Protein AF-A0A7J4G4C3-F1 (afdb_monomer_lite)

Secondary structure (DSSP, 8-state):
------GGG--PPPTTTSEEETTEEHHHHHHHHHHHHHHHHHHTT-----SHHHHHHHHHHHHTTGGGGSTT--TT-TT--HHHHHHHHHHHSHHHHHHHHHHTT---HHHHHHHHHHHHHTTS---SS-----SHHHHHHHTTSHHHHHHHHHHHHS-HHHHHHHHHHHHHHHHHHHHHH-HHHHH--GGGSPPPPPPHHHHHHHHHTT---HHHHHHHHHGGGS-S-------TTS-HHHHHHHTTTTS--S------SSHHHHHHHHHHHH-

Structure (mmCIF, N/CA/C/O backbone):
data_AF-A0A7J4G4C3-F1
#
_entry.id   AF-A0A7J4G4C3-F1
#
loop_
_atom_site.group_PDB
_atom_site.id
_atom_site.type_symbol
_atom_site.label_atom_id
_atom_site.label_alt_id
_atom_site.label_comp_id
_atom_site.label_asym_id
_atom_site.label_entity_id
_atom_site.label_seq_id
_atom_site.pdbx_PDB_ins_code
_atom_site.Cartn_x
_atom_site.Cartn_y
_atom_site.Cartn_z
_atom_site.occupancy
_atom_site.B_iso_or_equiv
_atom_site.auth_seq_id
_atom_site.auth_comp_id
_atom_site.auth_asym_id
_atom_site.auth_atom_id
_atom_site.pdbx_PDB_model_num
ATOM 1 N N . MET A 1 1 ? 9.108 16.632 -27.160 1.00 39.16 1 MET A N 1
ATOM 2 C CA . MET A 1 1 ? 10.566 16.457 -27.342 1.00 39.16 1 MET A CA 1
ATOM 3 C C . MET A 1 1 ? 10.957 15.069 -26.842 1.00 39.16 1 MET A C 1
ATOM 5 O O . MET A 1 1 ? 10.873 14.806 -25.648 1.00 39.16 1 MET A O 1
ATOM 9 N N . THR A 1 2 ? 11.267 14.138 -27.744 1.00 45.91 2 THR A N 1
ATOM 10 C CA . THR A 1 2 ? 11.568 12.738 -27.400 1.00 45.91 2 THR A CA 1
ATOM 11 C C . THR A 1 2 ? 13.037 12.644 -26.997 1.00 45.91 2 THR A C 1
ATOM 13 O O . THR A 1 2 ? 13.914 12.666 -27.855 1.00 45.91 2 THR A O 1
ATOM 16 N N . LEU A 1 3 ? 13.323 12.603 -25.694 1.00 53.09 3 LEU A N 1
ATOM 17 C CA . LEU A 1 3 ? 14.672 12.330 -25.190 1.00 53.09 3 LEU A CA 1
ATOM 18 C C . LEU A 1 3 ? 15.136 10.974 -25.747 1.00 53.09 3 LEU A C 1
ATOM 20 O O . LEU A 1 3 ? 14.629 9.931 -25.336 1.00 53.09 3 LEU A O 1
ATOM 24 N N . ARG A 1 4 ? 16.063 10.991 -26.713 1.00 54.88 4 ARG A N 1
ATOM 25 C CA . ARG A 1 4 ? 16.713 9.781 -27.229 1.00 54.88 4 ARG A CA 1
ATOM 26 C C . ARG A 1 4 ? 17.742 9.328 -26.204 1.00 54.88 4 ARG A C 1
ATOM 28 O O . ARG A 1 4 ? 18.828 9.892 -26.110 1.00 54.88 4 ARG A O 1
ATOM 35 N N . ILE A 1 5 ? 17.374 8.328 -25.418 1.00 66.06 5 ILE A N 1
ATOM 36 C CA . ILE A 1 5 ? 18.330 7.567 -24.623 1.00 66.06 5 ILE A CA 1
ATOM 37 C C . ILE A 1 5 ? 18.939 6.530 -25.555 1.00 66.06 5 ILE A C 1
ATOM 39 O O . ILE A 1 5 ? 18.213 5.834 -26.263 1.00 66.06 5 ILE A O 1
ATOM 43 N N . ASP A 1 6 ? 20.267 6.442 -25.577 1.00 67.19 6 ASP A N 1
ATOM 44 C CA . ASP A 1 6 ? 20.942 5.367 -26.297 1.00 67.19 6 ASP A CA 1
ATOM 45 C C . ASP A 1 6 ? 20.745 4.043 -25.548 1.00 67.19 6 ASP A C 1
ATOM 47 O O . ASP A 1 6 ? 21.482 3.694 -24.625 1.00 67.19 6 ASP A O 1
ATOM 51 N N . CYS A 1 7 ? 19.701 3.327 -25.947 1.00 70.25 7 CYS A N 1
ATOM 52 C CA . CYS A 1 7 ? 19.308 2.046 -25.381 1.00 70.25 7 CYS A CA 1
ATOM 53 C C . CYS A 1 7 ? 20.056 0.858 -25.996 1.00 70.25 7 CYS A C 1
ATOM 55 O O . CYS A 1 7 ? 19.988 -0.243 -25.455 1.00 70.25 7 CYS A O 1
ATOM 57 N N . SER A 1 8 ? 20.818 1.073 -27.076 1.00 65.56 8 SER A N 1
ATOM 58 C CA . SER A 1 8 ? 21.548 0.007 -27.780 1.00 65.56 8 SER A CA 1
ATOM 59 C C . SER A 1 8 ? 22.751 -0.537 -27.001 1.00 65.56 8 SER A C 1
ATOM 61 O O . SER A 1 8 ? 23.289 -1.589 -27.335 1.00 65.56 8 SER A O 1
ATOM 63 N N . ARG A 1 9 ? 23.162 0.148 -25.926 1.00 67.88 9 ARG A N 1
ATOM 64 C CA . ARG A 1 9 ? 24.346 -0.213 -25.129 1.00 67.88 9 ARG A CA 1
ATOM 65 C C . ARG A 1 9 ? 24.065 -1.121 -23.935 1.00 67.88 9 ARG A C 1
ATOM 67 O O . ARG A 1 9 ? 25.016 -1.586 -23.310 1.00 67.88 9 ARG A O 1
ATOM 74 N N . VAL A 1 10 ? 22.801 -1.354 -23.576 1.00 80.50 10 VAL A N 1
ATOM 75 C CA . VAL A 1 10 ? 22.452 -2.161 -22.397 1.00 80.50 10 VAL A CA 1
ATOM 76 C C . VAL A 1 10 ? 21.865 -3.492 -22.842 1.00 80.50 10 VAL A C 1
ATOM 78 O O . VAL A 1 10 ? 20.729 -3.565 -23.299 1.00 80.50 10 VAL A O 1
ATOM 81 N N . ARG A 1 11 ? 22.639 -4.565 -22.667 1.00 88.38 11 ARG A N 1
ATOM 82 C CA . ARG A 1 11 ? 22.142 -5.934 -22.804 1.00 88.38 11 ARG A CA 1
ATOM 83 C C . ARG A 1 11 ? 21.490 -6.346 -21.488 1.00 88.38 11 ARG A C 1
ATOM 85 O O . ARG A 1 11 ? 22.197 -6.625 -20.526 1.00 88.38 11 ARG A O 1
ATOM 92 N N . TRP A 1 12 ? 20.166 -6.316 -21.440 1.00 91.19 12 TRP A N 1
ATOM 93 C CA . TRP A 1 12 ? 19.395 -6.750 -20.278 1.00 91.19 12 TRP A CA 1
ATOM 94 C C . TRP A 1 12 ? 19.438 -8.275 -20.143 1.00 91.19 12 TRP A C 1
ATOM 96 O O . TRP A 1 12 ? 19.433 -8.986 -21.149 1.00 91.19 12 TRP A O 1
ATOM 106 N N . ASP A 1 13 ? 19.507 -8.758 -18.906 1.00 93.75 13 ASP A N 1
ATOM 107 C CA . ASP A 1 13 ? 19.446 -10.188 -18.609 1.00 93.75 13 ASP A CA 1
ATOM 108 C C . ASP A 1 13 ? 18.019 -10.740 -18.815 1.00 93.75 13 ASP A C 1
ATOM 110 O O . ASP A 1 13 ? 17.043 -9.988 -18.843 1.00 93.75 13 ASP A O 1
ATOM 114 N N . ASP A 1 14 ? 17.898 -12.063 -18.947 1.00 93.62 14 ASP A N 1
ATOM 115 C CA . ASP A 1 14 ? 16.611 -12.757 -19.082 1.00 93.62 14 ASP A CA 1
ATOM 116 C C . ASP A 1 14 ? 15.837 -12.749 -17.753 1.00 93.62 14 ASP A C 1
ATOM 118 O O . ASP A 1 14 ? 16.364 -13.143 -16.711 1.00 93.62 14 ASP A O 1
ATOM 122 N N . IL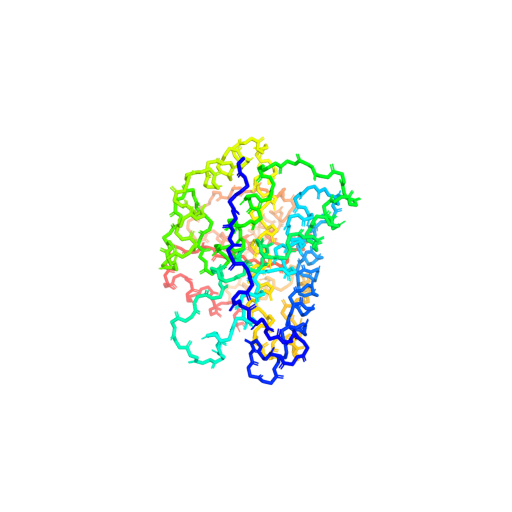E A 1 15 ? 14.571 -12.332 -17.794 1.00 95.50 15 ILE A N 1
ATOM 123 C CA . ILE A 1 15 ? 13.678 -12.238 -16.634 1.00 95.50 15 ILE A CA 1
ATOM 124 C C . ILE A 1 15 ? 13.379 -13.584 -15.963 1.00 95.50 15 ILE A C 1
ATOM 126 O O . ILE A 1 15 ? 13.175 -13.622 -14.747 1.00 95.50 15 ILE A O 1
ATOM 130 N N . HIS A 1 16 ? 13.398 -14.677 -16.725 1.00 96.50 16 HIS A N 1
ATOM 131 C CA . HIS A 1 16 ? 13.123 -16.025 -16.226 1.00 96.50 16 HIS A CA 1
ATOM 132 C C . HIS A 1 16 ? 14.348 -16.675 -15.572 1.00 96.50 16 HIS A C 1
ATOM 134 O O . HIS A 1 16 ? 14.221 -17.676 -14.869 1.00 96.50 16 HIS A O 1
ATOM 140 N N . VAL A 1 17 ? 15.538 -16.104 -15.786 1.00 93.44 17 VAL A N 1
ATOM 141 C CA . VAL A 1 17 ? 16.811 -16.636 -15.276 1.00 93.44 17 VAL A CA 1
ATOM 142 C C . VAL A 1 17 ? 17.410 -15.724 -14.211 1.00 93.44 17 VAL A C 1
ATOM 144 O O . VAL A 1 17 ? 17.984 -16.195 -13.229 1.00 93.44 17 VAL A O 1
ATOM 147 N N . LYS A 1 18 ? 17.298 -14.404 -14.382 1.00 94.50 18 LYS A N 1
ATOM 148 C CA . LYS A 1 18 ? 17.913 -13.424 -13.492 1.00 94.50 18 LYS A CA 1
ATOM 149 C C . LYS A 1 18 ? 17.257 -13.467 -12.117 1.00 94.50 18 LYS A C 1
ATOM 151 O O . LYS A 1 18 ? 16.092 -13.112 -11.949 1.00 94.50 18 LYS A O 1
ATOM 156 N N . GLU A 1 19 ? 18.043 -13.845 -11.118 1.00 93.25 19 GLU A N 1
ATOM 157 C CA . GLU A 1 19 ? 17.597 -13.851 -9.730 1.00 93.25 19 GLU A CA 1
ATOM 158 C C . GLU A 1 19 ? 17.342 -12.429 -9.215 1.00 93.25 19 GLU A C 1
ATOM 160 O O . GLU A 1 19 ? 18.223 -11.572 -9.276 1.00 93.25 19 GLU A O 1
ATOM 165 N N . SER A 1 20 ? 16.148 -12.195 -8.670 1.00 92.31 20 SER A N 1
ATOM 166 C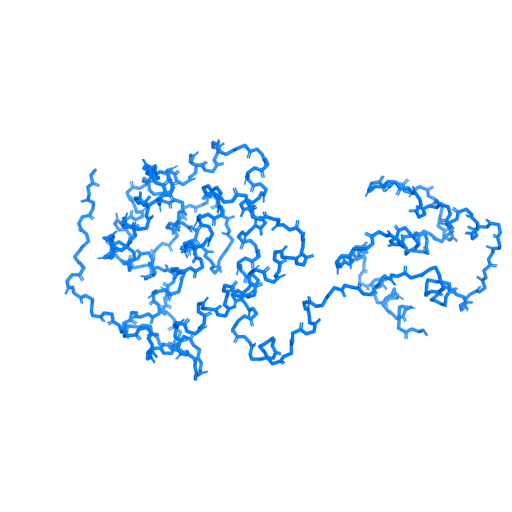 CA . SER A 1 20 ? 15.769 -10.969 -7.955 1.00 92.31 20 SER A CA 1
ATOM 167 C C . SER A 1 20 ? 16.055 -11.055 -6.453 1.00 92.31 20 SER A C 1
ATOM 169 O O . SER A 1 20 ? 16.305 -10.034 -5.809 1.00 92.31 20 SER A O 1
ATOM 171 N N . HIS A 1 21 ? 16.032 -12.280 -5.927 1.00 89.81 21 HIS A N 1
ATOM 172 C CA . HIS A 1 21 ? 16.355 -12.695 -4.565 1.00 89.81 21 HIS A CA 1
ATOM 173 C C . HIS A 1 21 ? 17.062 -14.059 -4.647 1.00 89.81 21 HIS A C 1
ATOM 175 O O . HIS A 1 21 ? 16.961 -14.715 -5.689 1.00 89.81 21 HIS A O 1
ATOM 181 N N . PRO A 1 22 ? 17.766 -14.518 -3.595 1.00 88.56 22 PRO A N 1
ATOM 182 C CA . PRO A 1 22 ? 18.433 -15.818 -3.628 1.00 88.56 22 PRO A CA 1
ATOM 183 C C . PRO A 1 22 ? 17.474 -16.933 -4.070 1.00 88.56 22 PRO A C 1
ATOM 185 O O . PRO A 1 22 ? 16.427 -17.117 -3.449 1.00 88.56 22 PRO A O 1
ATOM 188 N N . LYS A 1 23 ? 17.822 -17.667 -5.139 1.00 89.62 23 LYS A N 1
ATOM 189 C CA . LYS A 1 23 ? 17.022 -18.772 -5.703 1.00 89.62 23 LYS A CA 1
ATOM 190 C C . LYS A 1 23 ? 15.633 -18.373 -6.226 1.00 89.62 23 LYS A C 1
ATOM 192 O O . LYS A 1 23 ? 14.752 -19.225 -6.347 1.00 89.62 23 LYS A O 1
ATOM 197 N N . LYS A 1 24 ? 15.407 -17.090 -6.530 1.00 93.19 24 LYS A N 1
ATOM 198 C CA . LYS A 1 24 ? 14.115 -16.578 -7.012 1.00 93.19 24 LYS A CA 1
ATOM 199 C C . LYS A 1 24 ? 14.291 -15.726 -8.273 1.00 93.19 24 LYS A C 1
ATOM 201 O O . LYS A 1 24 ? 14.757 -14.587 -8.165 1.00 93.19 24 LYS A O 1
ATOM 206 N N . PRO A 1 25 ? 13.884 -16.229 -9.452 1.00 96.00 25 PRO A N 1
ATOM 207 C CA . PRO A 1 25 ? 13.826 -15.440 -10.681 1.00 96.00 25 PRO A CA 1
ATOM 208 C C . PRO A 1 25 ? 12.949 -14.190 -10.547 1.00 96.00 25 PRO A C 1
ATOM 210 O O . PRO A 1 25 ? 12.044 -14.131 -9.708 1.00 96.00 25 PRO A O 1
ATOM 213 N N . LEU A 1 26 ? 13.226 -13.169 -11.358 1.00 96.44 26 LEU A N 1
ATOM 214 C CA . LEU A 1 26 ? 12.491 -11.906 -11.316 1.00 96.44 26 LEU A CA 1
ATOM 215 C C . LEU A 1 26 ? 11.018 -12.066 -11.717 1.00 96.44 26 LEU A C 1
ATOM 217 O O . LEU A 1 26 ? 10.151 -11.489 -11.063 1.00 96.44 26 LEU A O 1
ATOM 221 N N . ASP A 1 27 ? 10.714 -12.872 -12.735 1.00 97.31 27 ASP A N 1
ATOM 222 C CA . ASP A 1 27 ? 9.329 -13.090 -13.170 1.00 97.31 27 ASP A CA 1
ATOM 223 C C . ASP A 1 27 ? 8.473 -13.736 -12.068 1.00 97.31 27 ASP A C 1
ATOM 225 O O . ASP A 1 27 ? 7.320 -13.352 -11.864 1.00 97.31 27 ASP A O 1
ATOM 229 N N . LYS A 1 28 ? 9.051 -14.689 -11.326 1.00 96.44 28 LYS A N 1
ATOM 230 C CA . LYS A 1 28 ? 8.410 -15.333 -10.179 1.00 96.44 28 LYS A CA 1
ATOM 231 C C . LYS A 1 28 ? 8.112 -14.320 -9.079 1.00 96.44 28 LYS A C 1
ATOM 233 O O . LYS A 1 28 ? 6.993 -14.293 -8.582 1.00 96.44 28 LYS A O 1
ATOM 238 N N . HIS A 1 29 ? 9.075 -13.465 -8.744 1.00 96.19 29 HIS A N 1
ATOM 239 C CA . HIS A 1 29 ? 8.873 -12.410 -7.752 1.00 96.19 29 HIS A CA 1
ATOM 240 C C . HIS A 1 29 ? 7.738 -11.456 -8.152 1.00 96.19 29 HIS A C 1
ATOM 242 O O . HIS A 1 29 ? 6.834 -11.238 -7.355 1.00 96.19 29 HIS A O 1
ATOM 248 N N . ILE A 1 30 ? 7.702 -10.969 -9.396 1.00 97.31 30 ILE A N 1
ATOM 249 C CA . ILE A 1 30 ? 6.630 -10.070 -9.862 1.00 97.31 30 ILE A CA 1
ATOM 250 C C . ILE A 1 30 ? 5.248 -10.742 -9.765 1.00 97.31 30 ILE A C 1
ATOM 252 O O . ILE A 1 30 ? 4.282 -10.108 -9.336 1.00 97.31 30 ILE A O 1
ATOM 256 N N . LYS A 1 31 ? 5.146 -12.035 -10.110 1.00 97.00 31 LYS A N 1
ATOM 257 C CA . LYS A 1 31 ? 3.907 -12.820 -9.942 1.00 97.00 31 LYS A CA 1
ATOM 258 C C . LYS A 1 31 ? 3.497 -12.926 -8.469 1.00 97.00 31 LYS A C 1
ATOM 260 O O . LYS A 1 31 ? 2.325 -12.758 -8.150 1.00 97.00 31 LYS A O 1
ATOM 265 N N . GLU A 1 32 ? 4.449 -13.174 -7.571 1.00 96.12 32 GLU A N 1
ATOM 266 C CA . GLU A 1 32 ? 4.198 -13.230 -6.126 1.00 96.12 32 GLU A CA 1
ATOM 267 C C . GLU A 1 32 ? 3.730 -11.878 -5.570 1.00 96.12 32 GLU A C 1
ATOM 269 O O . GLU A 1 32 ? 2.757 -11.848 -4.819 1.00 96.12 32 GLU A O 1
ATOM 274 N N . VAL A 1 33 ? 4.350 -10.762 -5.981 1.00 97.50 33 VAL A N 1
ATOM 275 C CA . VAL A 1 33 ? 3.899 -9.404 -5.622 1.00 97.50 33 VAL A CA 1
ATOM 276 C C . VAL A 1 33 ? 2.460 -9.183 -6.069 1.00 97.50 33 VAL A C 1
ATOM 278 O O . VAL A 1 33 ? 1.642 -8.708 -5.286 1.00 97.50 33 VAL A O 1
ATOM 281 N N . LYS A 1 34 ? 2.125 -9.552 -7.311 1.00 97.50 34 LYS A N 1
ATOM 282 C CA . LYS A 1 34 ? 0.762 -9.398 -7.830 1.00 97.50 34 LYS A CA 1
ATOM 283 C C . LYS A 1 34 ? -0.251 -10.207 -7.018 1.00 97.50 34 LYS A C 1
ATOM 285 O O . LYS A 1 34 ? -1.290 -9.666 -6.659 1.00 97.50 34 LYS A O 1
ATOM 290 N N . ASN A 1 35 ? 0.065 -11.455 -6.682 1.00 94.94 35 ASN A N 1
ATOM 291 C CA . ASN A 1 35 ? -0.822 -12.297 -5.878 1.00 94.94 35 ASN A CA 1
ATOM 292 C C . ASN A 1 35 ? -1.048 -11.707 -4.480 1.00 94.94 35 ASN A C 1
ATOM 294 O O . ASN A 1 35 ? -2.192 -11.518 -4.075 1.00 94.94 35 ASN A O 1
ATOM 298 N N . PHE A 1 36 ? 0.026 -11.318 -3.783 1.00 95.44 36 PHE A N 1
ATOM 299 C CA . PHE A 1 36 ? -0.097 -10.677 -2.472 1.00 95.44 36 PHE A CA 1
ATOM 300 C C . PHE A 1 36 ? -0.875 -9.369 -2.525 1.00 95.44 36 PHE A C 1
ATOM 302 O O . PHE A 1 36 ? -1.658 -9.083 -1.625 1.00 95.44 36 PHE A O 1
ATOM 309 N N . TYR A 1 37 ? -0.672 -8.573 -3.570 1.00 96.19 37 TYR A N 1
ATOM 310 C CA . TYR A 1 37 ? -1.412 -7.338 -3.767 1.00 96.19 37 TYR A CA 1
ATOM 311 C C . TYR A 1 37 ? -2.922 -7.591 -3.882 1.00 96.19 37 TYR A C 1
ATOM 313 O O . TYR A 1 37 ? -3.692 -6.929 -3.190 1.00 96.19 37 TYR A O 1
ATOM 321 N N . GLU A 1 38 ? -3.353 -8.569 -4.684 1.00 94.12 38 GLU A N 1
ATOM 322 C CA . GLU A 1 38 ? -4.777 -8.918 -4.814 1.00 94.12 38 GLU A CA 1
ATOM 323 C C . GLU A 1 38 ? -5.359 -9.497 -3.513 1.00 94.12 38 GLU A C 1
ATOM 325 O O . GLU A 1 38 ? -6.470 -9.144 -3.116 1.00 94.12 38 GLU A O 1
ATOM 330 N N . GLU A 1 39 ? -4.595 -10.322 -2.794 1.00 91.75 39 GLU A N 1
ATOM 331 C CA . GLU A 1 39 ? -5.001 -10.850 -1.485 1.00 91.75 39 GLU A CA 1
ATOM 332 C C . GLU A 1 39 ? -5.178 -9.731 -0.452 1.00 91.75 39 GLU A C 1
ATOM 334 O O . GLU A 1 39 ? -6.198 -9.676 0.235 1.00 91.75 39 GLU A O 1
ATOM 339 N N . LEU A 1 40 ? -4.230 -8.792 -0.382 1.00 92.12 40 LEU A N 1
ATOM 340 C CA . LEU A 1 40 ? -4.321 -7.622 0.490 1.00 92.12 40 LEU A CA 1
ATOM 341 C C . LEU A 1 40 ? -5.518 -6.742 0.121 1.00 92.12 40 LEU A C 1
ATOM 343 O O . LEU A 1 40 ? -6.246 -6.299 1.007 1.00 92.12 40 LEU A O 1
ATOM 347 N N . ARG A 1 41 ? -5.762 -6.504 -1.171 1.00 91.81 41 ARG A N 1
ATOM 348 C CA . ARG A 1 41 ? -6.945 -5.756 -1.623 1.00 91.81 41 ARG A CA 1
ATOM 349 C C . ARG A 1 41 ? -8.238 -6.412 -1.173 1.00 91.81 41 ARG A C 1
ATOM 351 O O . ARG A 1 41 ? -9.107 -5.721 -0.646 1.00 91.81 41 ARG A O 1
ATOM 358 N N . SER A 1 42 ? -8.348 -7.726 -1.360 1.00 89.25 42 SER A N 1
ATOM 359 C CA . SER A 1 42 ? -9.506 -8.502 -0.919 1.00 89.25 42 SER A CA 1
ATOM 360 C C . SER A 1 42 ? -9.685 -8.398 0.594 1.00 89.25 42 SER A C 1
ATOM 362 O O . SER A 1 42 ? -10.783 -8.110 1.067 1.00 89.25 42 SER A O 1
ATOM 364 N N . LEU A 1 43 ? -8.599 -8.561 1.353 1.00 88.38 43 LEU A N 1
ATOM 365 C CA . LEU A 1 43 ? -8.605 -8.473 2.810 1.00 88.38 43 LEU A CA 1
ATOM 366 C C . LEU A 1 43 ? -9.095 -7.101 3.294 1.00 88.38 43 LEU A C 1
ATOM 368 O O . LEU A 1 43 ? -9.963 -7.031 4.158 1.00 88.38 43 LEU A O 1
ATOM 372 N N . PHE A 1 44 ? -8.599 -6.011 2.703 1.00 88.19 44 PHE A N 1
ATOM 373 C CA . PHE A 1 44 ? -9.015 -4.645 3.039 1.00 88.19 44 PHE A CA 1
ATOM 374 C C . PHE A 1 44 ? -10.313 -4.194 2.352 1.00 88.19 44 PHE A C 1
ATOM 376 O O . PHE A 1 44 ? -10.712 -3.042 2.517 1.00 88.19 44 PHE A O 1
ATOM 383 N N . ARG A 1 45 ? -10.992 -5.083 1.611 1.00 87.62 45 ARG A N 1
ATOM 384 C CA . ARG A 1 45 ? -12.236 -4.797 0.873 1.00 87.62 45 ARG A CA 1
ATOM 385 C C . ARG A 1 45 ? -12.089 -3.604 -0.096 1.00 87.62 45 ARG A C 1
ATOM 387 O O . ARG A 1 45 ? -13.023 -2.827 -0.286 1.00 87.62 45 ARG A O 1
ATOM 394 N N . ILE A 1 46 ? -10.912 -3.456 -0.715 1.00 88.56 46 ILE A N 1
ATOM 395 C CA . ILE A 1 46 ? -10.619 -2.422 -1.722 1.00 88.56 46 ILE A CA 1
ATOM 396 C C . ILE A 1 46 ? -10.846 -3.009 -3.118 1.00 88.56 46 ILE A C 1
ATOM 398 O O . ILE A 1 46 ? -9.945 -3.580 -3.744 1.00 88.56 46 ILE A O 1
ATOM 402 N N . TYR A 1 47 ? -12.077 -2.869 -3.605 1.00 83.25 47 TYR A N 1
ATOM 403 C CA . TYR A 1 47 ? -12.511 -3.437 -4.880 1.00 83.25 47 TYR A CA 1
ATOM 404 C C . TYR A 1 47 ? -11.867 -2.748 -6.090 1.00 83.25 47 TYR A C 1
ATOM 406 O O . TYR A 1 47 ? -11.548 -1.556 -6.055 1.00 83.25 47 TYR A O 1
ATOM 414 N N . ARG A 1 48 ? -11.645 -3.523 -7.160 1.00 82.50 48 ARG A N 1
ATOM 415 C CA . ARG A 1 48 ? -11.248 -2.992 -8.471 1.00 82.50 48 ARG A CA 1
ATOM 416 C C . ARG A 1 48 ? -12.402 -2.207 -9.063 1.00 82.50 48 ARG A C 1
ATOM 418 O O . ARG A 1 48 ? -13.542 -2.664 -9.026 1.00 82.50 48 ARG A O 1
ATOM 425 N N . ILE A 1 49 ? -12.080 -1.039 -9.600 1.00 82.31 49 ILE A N 1
ATOM 426 C CA . ILE A 1 49 ? -13.000 -0.278 -10.449 1.00 82.31 49 ILE A CA 1
ATOM 427 C C . ILE A 1 49 ? -12.433 -0.095 -11.863 1.00 82.31 49 ILE A C 1
ATOM 429 O O . ILE A 1 49 ? -13.058 0.569 -12.682 1.00 82.31 49 ILE A O 1
ATOM 433 N N . ASP A 1 50 ? -11.273 -0.712 -12.130 1.00 80.94 50 ASP A N 1
ATOM 434 C CA . ASP A 1 50 ? -10.622 -0.845 -13.437 1.00 80.94 50 ASP A CA 1
ATOM 435 C C . ASP A 1 50 ? -10.458 0.484 -14.181 1.00 80.94 50 ASP A C 1
ATOM 437 O O . ASP A 1 50 ? -10.700 0.607 -15.381 1.00 80.94 50 ASP A O 1
ATOM 441 N N . ASP A 1 51 ? -10.008 1.489 -13.436 1.00 87.19 51 ASP A N 1
ATOM 442 C CA . ASP A 1 51 ? -9.738 2.827 -13.939 1.00 87.19 51 ASP A CA 1
ATOM 443 C C . ASP A 1 51 ? -8.234 3.103 -14.132 1.00 87.19 51 ASP A C 1
ATOM 445 O O . ASP A 1 51 ? -7.372 2.226 -14.017 1.00 87.19 51 ASP A O 1
ATOM 449 N N . GLU A 1 52 ? -7.914 4.368 -14.420 1.00 89.25 52 GLU A N 1
ATOM 450 C CA . GLU A 1 52 ? -6.544 4.843 -14.631 1.00 89.25 52 GLU A CA 1
ATOM 451 C C . GLU A 1 52 ? -5.634 4.545 -13.418 1.00 89.25 52 GLU A C 1
ATOM 453 O O . GLU A 1 52 ? -4.484 4.152 -13.600 1.00 89.25 52 GLU A O 1
ATOM 458 N N . ILE A 1 53 ? -6.126 4.652 -12.178 1.00 92.62 53 ILE A N 1
ATOM 459 C CA . ILE A 1 53 ? -5.318 4.404 -10.971 1.00 92.62 53 ILE A CA 1
ATOM 460 C C . ILE A 1 53 ? -5.039 2.910 -10.786 1.00 92.62 53 ILE A C 1
ATOM 462 O O . ILE A 1 53 ? -3.903 2.544 -10.480 1.00 92.62 53 ILE A O 1
ATOM 466 N N . ASP A 1 54 ? -6.038 2.045 -10.989 1.00 93.31 54 ASP A N 1
ATOM 467 C CA . ASP A 1 54 ? -5.841 0.590 -10.930 1.00 93.31 54 ASP A CA 1
ATOM 468 C C . ASP A 1 54 ? -4.794 0.145 -11.965 1.00 93.31 54 ASP A C 1
ATOM 470 O O . ASP A 1 54 ? -3.850 -0.576 -11.627 1.00 93.31 54 ASP A O 1
ATOM 474 N N . LEU A 1 55 ? -4.887 0.650 -13.202 1.00 93.00 55 LEU A N 1
ATOM 475 C CA . LEU A 1 55 ? -3.889 0.357 -14.230 1.00 93.00 55 LEU A CA 1
ATOM 476 C C . LEU A 1 55 ? -2.501 0.882 -13.852 1.00 93.00 55 LEU A C 1
ATOM 478 O O . LEU A 1 55 ? -1.500 0.196 -14.063 1.00 93.00 55 LEU A O 1
ATOM 482 N N . LEU A 1 56 ? -2.418 2.099 -13.311 1.00 94.50 56 LEU A N 1
ATOM 483 C CA . LEU A 1 56 ? -1.152 2.691 -12.890 1.00 94.50 56 LEU A CA 1
ATOM 484 C C . LEU A 1 56 ? -0.426 1.784 -11.893 1.00 94.50 56 LEU A C 1
ATOM 486 O O . LEU A 1 56 ? 0.772 1.546 -12.045 1.00 94.50 56 LEU A O 1
ATOM 490 N N . ILE A 1 57 ? -1.147 1.250 -10.905 1.00 97.06 57 ILE A N 1
ATOM 491 C CA . ILE A 1 57 ? -0.577 0.348 -9.901 1.00 97.06 57 ILE A CA 1
ATOM 4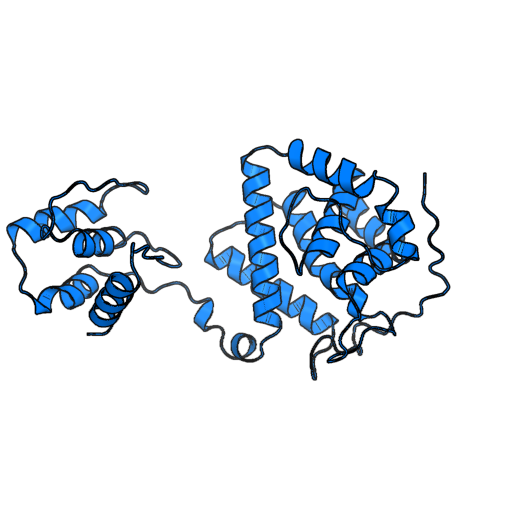92 C C . ILE A 1 57 ? -0.218 -1.012 -10.502 1.00 97.06 57 ILE A C 1
ATOM 494 O O . ILE A 1 57 ? 0.855 -1.533 -10.197 1.00 97.06 57 ILE A O 1
ATOM 498 N N . ASP A 1 58 ? -1.027 -1.550 -11.414 1.00 96.06 58 ASP A N 1
ATOM 499 C CA . ASP A 1 58 ? -0.702 -2.791 -12.127 1.00 96.06 58 ASP A CA 1
ATOM 500 C C . ASP A 1 58 ? 0.603 -2.666 -12.930 1.00 96.06 58 ASP A C 1
ATOM 502 O O . ASP A 1 58 ? 1.462 -3.552 -12.878 1.00 96.06 58 ASP A O 1
ATOM 506 N N . LEU A 1 59 ? 0.809 -1.529 -13.599 1.00 95.94 59 LEU A N 1
ATOM 507 C CA . LEU A 1 59 ? 2.056 -1.228 -14.302 1.00 95.94 59 LEU A CA 1
ATOM 508 C C . LEU A 1 59 ? 3.226 -1.030 -13.327 1.00 95.94 59 LEU A C 1
ATOM 510 O O . LEU A 1 59 ? 4.338 -1.479 -13.608 1.00 95.94 59 LEU A O 1
ATOM 514 N N . VAL A 1 60 ? 3.008 -0.398 -12.169 1.00 97.56 60 VAL A N 1
ATOM 515 C CA . VAL A 1 60 ? 4.042 -0.310 -11.125 1.00 97.56 60 VAL A CA 1
ATOM 516 C C . VAL A 1 60 ? 4.457 -1.713 -10.681 1.00 97.56 60 VAL A C 1
ATOM 518 O O . VAL A 1 60 ? 5.647 -2.016 -10.716 1.00 97.56 60 VAL A O 1
ATOM 521 N N . ILE A 1 61 ? 3.512 -2.594 -10.343 1.00 98.12 61 ILE A N 1
ATOM 522 C CA . ILE A 1 61 ? 3.801 -3.980 -9.941 1.00 98.12 61 ILE A CA 1
ATOM 523 C C . ILE A 1 61 ? 4.603 -4.694 -11.031 1.00 98.12 61 ILE A C 1
ATOM 525 O O . ILE A 1 61 ? 5.632 -5.303 -10.739 1.00 98.12 61 ILE A O 1
ATOM 529 N N . GLN A 1 62 ? 4.188 -4.562 -12.290 1.00 96.38 62 GLN A N 1
ATOM 530 C CA . GLN A 1 62 ? 4.847 -5.215 -13.415 1.00 96.38 62 GLN A CA 1
ATOM 531 C C . GLN A 1 62 ? 6.289 -4.733 -13.634 1.00 96.38 62 GLN A C 1
ATOM 533 O O . GLN A 1 62 ? 7.147 -5.534 -14.004 1.00 96.38 62 GLN A O 1
ATOM 538 N N . TYR A 1 63 ? 6.566 -3.441 -13.435 1.00 96.44 63 TYR A N 1
ATOM 539 C CA . TYR A 1 63 ? 7.815 -2.829 -13.894 1.00 96.44 63 TYR A CA 1
ATOM 540 C C . TYR A 1 63 ? 8.748 -2.317 -12.787 1.00 96.44 63 TYR A C 1
ATOM 542 O O . TYR A 1 63 ? 9.892 -1.978 -13.101 1.00 96.44 63 TYR A O 1
ATOM 550 N N . HIS A 1 64 ? 8.324 -2.274 -11.515 1.00 96.44 64 HIS A N 1
ATOM 551 C CA . HIS A 1 64 ? 9.101 -1.667 -10.419 1.00 96.44 64 HIS A CA 1
ATOM 552 C C . HIS A 1 64 ? 10.524 -2.226 -10.294 1.00 96.44 64 HIS A C 1
ATOM 554 O O . HIS A 1 64 ? 11.464 -1.467 -10.042 1.00 96.44 64 HIS A O 1
ATOM 560 N N . ASP A 1 65 ? 10.693 -3.518 -10.576 1.00 96.62 65 ASP A N 1
ATOM 561 C CA . ASP A 1 65 ? 11.938 -4.257 -10.389 1.00 96.62 65 ASP A CA 1
ATOM 562 C C . ASP A 1 65 ? 12.668 -4.647 -11.685 1.00 96.62 65 ASP A C 1
ATOM 564 O O . ASP A 1 65 ? 13.718 -5.287 -11.629 1.00 96.62 65 ASP A O 1
ATOM 568 N N . MET A 1 66 ? 12.202 -4.212 -12.863 1.00 95.81 66 MET A N 1
ATOM 569 C CA . MET A 1 66 ? 12.859 -4.545 -14.145 1.00 95.81 66 MET A CA 1
ATOM 570 C C . MET A 1 66 ? 14.315 -4.080 -14.233 1.00 95.81 66 MET A C 1
ATOM 572 O O . MET A 1 66 ? 15.133 -4.672 -14.936 1.00 95.81 66 MET A O 1
ATOM 576 N N . GLY A 1 67 ? 14.693 -3.061 -13.466 1.00 93.69 67 GLY A N 1
ATOM 577 C CA . GLY A 1 67 ? 16.071 -2.613 -13.339 1.00 93.69 67 GLY A CA 1
ATOM 578 C C . GLY A 1 67 ? 17.018 -3.653 -12.740 1.00 93.69 67 GLY A C 1
ATOM 579 O O . GLY A 1 67 ? 18.233 -3.524 -12.906 1.00 93.69 67 GLY A O 1
ATOM 580 N N . LYS A 1 68 ? 16.498 -4.706 -12.092 1.00 94.81 68 LYS A N 1
ATOM 581 C CA . LYS A 1 68 ? 17.286 -5.859 -11.635 1.00 94.81 68 LYS A CA 1
ATOM 582 C C . LYS A 1 68 ? 17.870 -6.661 -12.806 1.00 94.81 68 LYS A C 1
ATOM 584 O O . LYS A 1 68 ? 18.906 -7.298 -12.639 1.00 94.81 68 LYS A O 1
ATOM 589 N N . LEU A 1 69 ? 17.292 -6.560 -14.009 1.00 94.44 69 LEU A N 1
ATOM 590 C CA . LEU A 1 69 ? 17.845 -7.144 -15.241 1.00 94.44 69 LEU A CA 1
ATOM 591 C C . LEU A 1 69 ? 19.108 -6.430 -15.733 1.00 94.44 69 LEU A C 1
ATOM 593 O O . LEU A 1 69 ? 19.770 -6.902 -16.655 1.00 94.44 69 LEU A O 1
ATOM 597 N N . HIS A 1 70 ? 19.446 -5.271 -15.164 1.00 91.81 70 HIS A N 1
ATOM 598 C CA . HIS A 1 70 ? 20.644 -4.551 -15.560 1.00 91.81 70 HIS A CA 1
ATOM 599 C C . HIS A 1 70 ? 21.900 -5.357 -15.164 1.00 91.81 70 HIS A C 1
ATOM 601 O O . HIS A 1 70 ? 22.039 -5.707 -13.990 1.00 91.81 70 HIS A O 1
ATOM 607 N N . PRO A 1 71 ? 22.898 -5.559 -16.049 1.00 88.88 71 PRO A N 1
ATOM 608 C CA . PRO A 1 71 ? 24.080 -6.388 -15.749 1.00 88.88 71 PRO A CA 1
ATOM 609 C C . PRO A 1 71 ? 24.901 -5.932 -14.533 1.00 88.88 71 PRO A C 1
ATOM 611 O O . PRO A 1 71 ? 25.590 -6.724 -13.880 1.00 88.88 71 PRO A O 1
ATOM 614 N N . ARG A 1 72 ? 24.845 -4.627 -14.224 1.00 88.31 72 ARG A N 1
ATOM 615 C CA . ARG A 1 72 ? 25.501 -4.039 -13.040 1.00 88.31 72 ARG A CA 1
ATOM 616 C C . ARG A 1 72 ? 24.785 -4.360 -11.727 1.00 88.31 72 ARG A C 1
ATOM 618 O O . ARG A 1 72 ? 25.423 -4.261 -10.678 1.00 88.31 72 ARG A O 1
ATOM 625 N N . TRP A 1 73 ? 23.504 -4.715 -11.780 1.00 91.06 73 TRP A N 1
ATOM 626 C CA . TRP A 1 73 ? 22.727 -5.126 -10.623 1.00 91.06 73 TRP A CA 1
ATOM 627 C C . TRP A 1 73 ? 22.854 -6.640 -10.409 1.00 91.06 73 TRP A C 1
ATOM 629 O O . TRP A 1 73 ? 22.796 -7.435 -11.353 1.00 91.06 73 TRP A O 1
ATOM 639 N N . ARG A 1 74 ? 23.087 -7.037 -9.154 1.00 87.69 74 ARG A N 1
ATOM 640 C CA . ARG A 1 74 ? 23.189 -8.433 -8.707 1.00 87.69 74 ARG A CA 1
ATOM 641 C C . ARG A 1 74 ? 22.736 -8.531 -7.253 1.00 87.69 74 ARG A C 1
ATOM 643 O O . ARG A 1 74 ? 22.982 -7.603 -6.479 1.00 87.69 74 ARG A O 1
ATOM 650 N N . VAL A 1 75 ? 22.157 -9.671 -6.881 1.00 86.19 75 VAL A N 1
ATOM 651 C CA . VAL A 1 75 ? 21.776 -9.984 -5.496 1.00 86.19 75 VAL A CA 1
ATOM 652 C C . VAL A 1 75 ? 22.987 -9.815 -4.566 1.00 86.19 75 VAL A C 1
ATOM 654 O O . VAL A 1 75 ? 24.101 -10.216 -4.897 1.00 86.19 75 VAL A O 1
ATOM 657 N N . GLY A 1 76 ? 22.787 -9.160 -3.419 1.00 81.44 76 GLY A N 1
ATOM 658 C CA . GLY A 1 76 ? 23.825 -8.937 -2.403 1.00 81.44 76 GLY A CA 1
ATOM 659 C C . GLY A 1 76 ? 24.849 -7.834 -2.713 1.00 81.44 76 GLY A C 1
ATOM 660 O O . GLY A 1 76 ? 25.576 -7.410 -1.812 1.00 81.44 76 GLY A O 1
ATOM 661 N N . LYS A 1 77 ? 24.905 -7.300 -3.943 1.00 81.25 77 LYS A N 1
ATOM 662 C CA . LYS A 1 77 ? 25.841 -6.220 -4.293 1.00 81.25 77 LYS A CA 1
ATOM 663 C C . LYS A 1 77 ? 25.289 -4.854 -3.876 1.00 81.25 77 LYS A C 1
ATOM 665 O O . LYS A 1 77 ? 24.343 -4.340 -4.471 1.00 81.25 77 LYS A O 1
ATOM 670 N N . LYS A 1 78 ? 25.934 -4.212 -2.897 1.00 67.75 78 LYS A N 1
ATOM 671 C CA . LYS A 1 78 ? 25.609 -2.834 -2.493 1.00 67.75 78 LYS A CA 1
ATOM 672 C C . LYS A 1 78 ? 25.903 -1.845 -3.633 1.00 67.75 78 LYS A C 1
ATOM 674 O O . LYS A 1 78 ? 26.956 -1.908 -4.263 1.00 67.75 78 LYS A O 1
ATOM 679 N N . GLY A 1 79 ? 24.986 -0.904 -3.865 1.00 63.19 79 GLY A N 1
ATOM 680 C CA . GLY A 1 79 ? 25.223 0.288 -4.692 1.00 63.19 79 GLY A CA 1
ATOM 681 C C . GLY A 1 79 ? 24.532 0.335 -6.060 1.00 63.19 79 GLY A C 1
ATOM 682 O O . GLY A 1 79 ? 24.450 1.419 -6.632 1.00 63.19 79 GLY A O 1
ATOM 683 N N . ALA A 1 80 ? 23.983 -0.770 -6.574 1.00 67.50 80 ALA A N 1
ATOM 684 C CA . ALA A 1 80 ? 23.167 -0.731 -7.790 1.00 67.50 80 ALA A CA 1
ATOM 685 C C . ALA A 1 80 ? 21.714 -0.377 -7.434 1.00 67.50 80 ALA A C 1
ATOM 687 O O . ALA A 1 80 ? 21.012 -1.171 -6.813 1.00 67.50 80 ALA A O 1
ATOM 688 N N . ARG A 1 81 ? 21.263 0.823 -7.813 1.00 83.75 81 ARG A N 1
ATOM 689 C CA . ARG A 1 81 ? 19.881 1.274 -7.597 1.00 83.75 81 ARG A CA 1
ATOM 690 C C . ARG A 1 81 ? 19.002 0.770 -8.732 1.00 83.75 81 ARG A C 1
ATOM 692 O O . ARG A 1 81 ? 18.936 1.397 -9.786 1.00 83.75 81 ARG A O 1
ATOM 699 N N . HIS A 1 82 ? 18.348 -0.369 -8.536 1.00 91.25 82 HIS A N 1
ATOM 700 C CA . HIS A 1 82 ? 17.505 -0.932 -9.587 1.00 91.25 82 HIS A CA 1
ATOM 701 C C . HIS A 1 82 ? 16.285 -0.067 -9.883 1.00 91.25 82 HIS A C 1
ATOM 703 O O . HIS A 1 82 ? 15.888 -0.037 -11.032 1.00 91.25 82 HIS A O 1
ATOM 709 N N . SER A 1 83 ? 15.754 0.709 -8.933 1.00 91.81 83 SER A N 1
ATOM 710 C CA . SER A 1 83 ? 14.635 1.620 -9.223 1.00 91.81 83 SER A CA 1
ATOM 711 C C . SER A 1 83 ? 14.966 2.649 -10.315 1.00 91.81 83 SER A C 1
ATOM 713 O O . SER A 1 83 ? 14.131 2.926 -11.173 1.00 91.81 83 SER A O 1
ATOM 715 N N . GLU A 1 84 ? 16.204 3.161 -10.344 1.00 89.06 84 GLU A N 1
ATOM 716 C CA . GLU A 1 84 ? 16.700 4.026 -11.423 1.00 89.06 84 GLU A CA 1
ATOM 717 C C . GLU A 1 84 ? 16.716 3.249 -12.754 1.00 89.06 84 GLU A C 1
ATOM 719 O O . GLU A 1 84 ? 16.170 3.697 -13.765 1.00 89.06 84 GLU A O 1
ATOM 724 N N . TYR A 1 85 ? 17.272 2.035 -12.744 1.00 90.62 85 TYR A N 1
ATOM 725 C CA . TYR A 1 85 ? 17.336 1.183 -13.931 1.00 90.62 85 TYR A CA 1
ATOM 726 C C . TYR A 1 85 ? 15.977 0.665 -14.410 1.00 90.62 85 TYR A C 1
ATOM 728 O O . TYR A 1 85 ? 15.836 0.427 -15.602 1.00 90.62 85 TYR A O 1
ATOM 736 N N . SER A 1 86 ? 14.970 0.535 -13.549 1.00 93.38 86 SER A N 1
ATOM 737 C CA . SER A 1 86 ? 13.611 0.152 -13.944 1.00 93.38 86 SER A CA 1
ATOM 738 C C . SER A 1 86 ? 12.976 1.234 -14.814 1.00 93.38 86 SER A C 1
ATOM 740 O O . SER A 1 86 ? 12.383 0.939 -15.851 1.00 93.38 86 SER A O 1
ATOM 742 N N . VAL A 1 87 ? 13.184 2.507 -14.461 1.00 90.50 87 VAL A N 1
ATOM 743 C CA . VAL A 1 87 ? 12.758 3.633 -15.304 1.00 90.50 87 VAL A CA 1
ATOM 744 C C . VAL A 1 87 ? 13.536 3.644 -16.622 1.00 90.50 87 VAL A C 1
ATOM 746 O O . VAL A 1 87 ? 12.937 3.812 -17.683 1.00 90.50 87 VAL A O 1
ATOM 749 N N . LEU A 1 88 ? 14.854 3.406 -16.586 1.00 88.38 88 LEU A N 1
ATOM 750 C CA . LEU A 1 88 ? 15.664 3.277 -17.805 1.00 88.38 88 LEU A CA 1
ATOM 751 C C . LEU A 1 88 ? 15.150 2.155 -18.715 1.00 88.38 88 LEU A C 1
ATOM 753 O O . LEU A 1 88 ? 15.036 2.347 -19.924 1.00 88.38 88 LEU A O 1
ATOM 757 N N . TRP A 1 89 ? 14.817 1.003 -18.132 1.00 91.38 89 TRP A N 1
ATOM 758 C CA . TRP A 1 89 ? 14.289 -0.149 -18.849 1.00 91.38 89 TRP A CA 1
ATOM 759 C C . TRP A 1 89 ? 13.005 0.216 -19.590 1.00 91.38 89 TRP A C 1
ATOM 761 O O . TRP A 1 89 ? 12.909 -0.040 -20.787 1.00 91.38 89 TRP A O 1
ATOM 771 N N . LEU A 1 90 ? 12.059 0.888 -18.925 1.00 90.06 90 LEU A N 1
ATOM 772 C CA . LEU A 1 90 ? 10.814 1.338 -19.556 1.00 90.06 90 LEU A CA 1
ATOM 773 C C . LEU A 1 90 ? 11.056 2.327 -20.695 1.00 90.06 90 LEU A C 1
ATOM 775 O O . LEU A 1 90 ? 10.415 2.243 -21.739 1.00 90.06 90 LEU A O 1
ATOM 779 N N . LEU A 1 91 ? 12.004 3.247 -20.519 1.00 86.62 91 LEU A N 1
ATOM 780 C CA . LEU A 1 91 ? 12.360 4.209 -21.558 1.00 86.62 91 LEU A CA 1
ATOM 781 C C . LEU A 1 91 ? 12.982 3.533 -22.786 1.00 86.62 91 LEU A C 1
ATOM 783 O O . LEU A 1 91 ? 12.773 4.013 -23.899 1.00 86.62 91 LEU A O 1
ATOM 787 N N . CYS A 1 92 ? 13.693 2.424 -22.588 1.00 86.25 92 CYS A N 1
ATOM 788 C CA . CYS A 1 92 ? 14.270 1.618 -23.659 1.00 86.25 92 CYS A CA 1
ATOM 789 C C . CYS A 1 92 ? 13.299 0.623 -24.294 1.00 86.25 92 CYS A C 1
ATOM 791 O O . CYS A 1 92 ? 13.476 0.269 -25.454 1.00 86.25 92 CYS A O 1
ATOM 793 N N . ASN A 1 93 ? 12.261 0.214 -23.569 1.00 87.00 93 ASN A N 1
ATOM 794 C CA . ASN A 1 93 ? 11.267 -0.764 -24.011 1.00 87.00 93 ASN A CA 1
ATOM 795 C C . ASN A 1 93 ? 9.880 -0.122 -24.174 1.00 87.00 93 ASN A C 1
ATOM 797 O O . ASN A 1 93 ? 8.852 -0.749 -23.902 1.00 87.00 93 ASN A O 1
ATOM 801 N N . ARG A 1 94 ? 9.839 1.141 -24.624 1.00 82.12 94 ARG A N 1
ATOM 802 C CA . ARG A 1 94 ? 8.598 1.923 -24.754 1.00 82.12 94 ARG A CA 1
ATOM 803 C C . ARG A 1 94 ? 7.545 1.246 -25.613 1.00 82.12 94 ARG A C 1
ATOM 805 O O . ARG A 1 94 ? 6.374 1.389 -25.306 1.00 82.12 94 ARG A O 1
ATOM 812 N N . ASP A 1 95 ? 7.927 0.484 -26.631 1.00 83.31 95 ASP A N 1
ATOM 813 C CA . ASP A 1 95 ? 6.962 -0.218 -27.484 1.00 83.31 95 ASP A CA 1
ATOM 814 C C . ASP A 1 95 ? 6.178 -1.294 -26.723 1.00 83.31 95 ASP A C 1
ATOM 816 O O . ASP A 1 95 ? 5.020 -1.564 -27.038 1.00 83.31 95 ASP A O 1
ATOM 820 N N . SER A 1 96 ? 6.778 -1.899 -25.693 1.00 78.69 96 SER A N 1
ATOM 821 C CA . SER A 1 96 ? 6.059 -2.801 -24.789 1.00 78.69 96 SER A CA 1
ATOM 822 C C . SER A 1 96 ? 5.023 -2.035 -23.971 1.00 78.69 96 SER A C 1
ATOM 824 O O . SER A 1 96 ? 3.862 -2.429 -23.933 1.00 78.69 96 SER A O 1
ATOM 826 N N . LEU A 1 97 ? 5.426 -0.905 -23.382 1.00 84.94 97 LEU A N 1
ATOM 827 C CA . LEU A 1 97 ? 4.528 -0.048 -22.609 1.00 84.94 97 LEU A CA 1
ATOM 828 C C . LEU A 1 97 ? 3.405 0.528 -23.485 1.00 84.94 97 LEU A C 1
ATOM 830 O O . LEU A 1 97 ? 2.245 0.458 -23.105 1.00 84.94 97 LEU A O 1
ATOM 834 N N . ASN A 1 98 ? 3.723 1.045 -24.672 1.00 83.69 98 ASN A N 1
ATOM 835 C CA . ASN A 1 98 ? 2.764 1.638 -25.604 1.00 83.69 98 ASN A CA 1
ATOM 836 C C . ASN A 1 98 ? 1.713 0.625 -26.058 1.00 83.69 98 ASN A C 1
ATOM 838 O O . ASN A 1 98 ? 0.543 0.977 -26.143 1.00 83.69 98 ASN A O 1
ATOM 842 N N . ARG A 1 99 ? 2.094 -0.637 -26.310 1.00 81.31 99 ARG A N 1
ATOM 843 C CA . ARG A 1 99 ? 1.121 -1.697 -26.617 1.00 81.31 99 ARG A CA 1
ATOM 844 C C . ARG A 1 99 ? 0.109 -1.874 -25.489 1.00 81.31 99 ARG A C 1
ATOM 846 O O . ARG A 1 99 ? -1.081 -1.958 -25.771 1.00 81.31 99 ARG A O 1
ATOM 853 N N . THR A 1 100 ? 0.568 -1.870 -24.237 1.00 80.44 100 THR A N 1
ATOM 854 C CA . THR A 1 100 ? -0.323 -1.910 -23.073 1.00 80.44 100 THR A CA 1
ATOM 855 C C . THR A 1 100 ? -1.158 -0.636 -22.963 1.00 80.44 100 THR A C 1
ATOM 857 O O . THR A 1 100 ? -2.362 -0.722 -22.823 1.00 80.44 100 THR A O 1
ATOM 860 N N . LEU A 1 101 ? -0.580 0.560 -23.082 1.00 84.38 101 LEU A N 1
ATOM 861 C CA . LEU A 1 101 ? -1.341 1.811 -22.937 1.00 84.38 101 LEU A CA 1
ATOM 862 C C . LEU A 1 101 ? -2.401 2.002 -24.032 1.00 84.38 101 LEU A C 1
ATOM 864 O O . LEU A 1 101 ? -3.501 2.478 -23.747 1.00 84.38 101 LEU A O 1
ATOM 868 N N . ASN A 1 102 ? -2.099 1.583 -25.264 1.00 81.06 102 ASN A N 1
ATOM 869 C CA . ASN A 1 102 ? -3.023 1.658 -26.392 1.00 81.06 102 ASN A CA 1
ATOM 870 C C . ASN A 1 102 ? -4.278 0.807 -26.163 1.00 81.06 102 ASN A C 1
ATOM 872 O O . ASN A 1 102 ? -5.359 1.231 -26.562 1.00 81.06 102 ASN A O 1
ATOM 876 N N . SER A 1 103 ? -4.176 -0.345 -25.486 1.00 76.31 103 SER A N 1
ATOM 877 C CA . SER A 1 103 ? -5.360 -1.164 -25.183 1.00 76.31 103 SER A CA 1
ATOM 878 C C . SER A 1 103 ? -6.306 -0.507 -24.175 1.00 76.31 103 SER A C 1
ATOM 880 O O . SER A 1 103 ? -7.475 -0.869 -24.126 1.00 76.31 103 SER A O 1
ATOM 882 N N . TYR A 1 104 ? -5.825 0.471 -23.400 1.00 71.88 104 TYR A N 1
ATOM 883 C CA . TYR A 1 104 ? -6.618 1.220 -22.419 1.00 71.88 104 TYR A CA 1
ATOM 884 C C . TYR A 1 104 ? -7.015 2.623 -22.902 1.00 71.88 104 TYR A C 1
ATOM 886 O O . TYR A 1 104 ? -7.622 3.376 -22.149 1.00 71.88 104 TYR A O 1
ATOM 894 N N . SER A 1 105 ? -6.691 3.001 -24.147 1.00 73.06 105 SER A N 1
ATOM 895 C CA . SER A 1 105 ? -6.940 4.352 -24.686 1.00 73.06 105 SER A CA 1
ATOM 896 C C . SER A 1 105 ? -6.337 5.489 -23.840 1.00 73.06 105 SER A C 1
ATOM 898 O O . SER A 1 105 ? -6.841 6.613 -23.831 1.00 73.06 105 SER A O 1
ATOM 900 N N . ILE A 1 106 ? -5.233 5.225 -23.131 1.00 70.62 106 ILE A N 1
ATOM 901 C CA . ILE A 1 106 ? -4.579 6.220 -22.270 1.00 70.62 106 ILE A CA 1
ATOM 902 C C . ILE A 1 106 ? -3.502 6.956 -23.063 1.00 70.62 106 ILE A C 1
ATOM 904 O O . ILE A 1 106 ? -2.496 6.383 -23.472 1.00 70.62 106 ILE A O 1
ATOM 908 N N . CYS A 1 107 ? -3.699 8.261 -23.248 1.00 56.19 107 CYS A N 1
ATOM 909 C CA . CYS A 1 107 ? -2.783 9.147 -23.975 1.00 56.19 107 CYS A CA 1
ATOM 910 C C . CYS A 1 107 ? -2.423 10.403 -23.166 1.00 56.19 107 CYS A C 1
ATOM 912 O O . CYS A 1 107 ? -2.377 11.512 -23.696 1.00 56.19 107 CYS A O 1
ATOM 914 N N . ARG A 1 108 ? -2.172 10.258 -21.858 1.00 67.12 108 ARG A N 1
ATOM 915 C CA . ARG A 1 108 ? -1.781 11.386 -20.997 1.00 67.12 108 ARG A CA 1
ATOM 916 C C . ARG A 1 108 ? -0.298 11.315 -20.647 1.00 67.12 108 ARG A C 1
ATOM 918 O O . ARG A 1 108 ? 0.149 10.404 -19.959 1.00 67.12 108 ARG A O 1
ATOM 925 N N . ASN A 1 109 ? 0.468 12.326 -21.063 1.00 70.38 109 ASN A N 1
ATOM 926 C CA . ASN A 1 109 ? 1.881 12.463 -20.682 1.00 70.38 109 ASN A CA 1
ATOM 927 C C . ASN A 1 109 ? 2.077 12.463 -19.152 1.00 70.38 109 ASN A C 1
ATOM 929 O O . ASN A 1 109 ? 3.064 11.906 -18.671 1.00 70.38 109 ASN A O 1
ATOM 933 N N . GLY A 1 110 ? 1.113 13.016 -18.402 1.00 82.56 110 GLY A N 1
ATOM 934 C CA . GLY A 1 110 ? 1.095 12.986 -16.936 1.00 82.56 110 GLY A CA 1
ATOM 935 C C . GLY A 1 110 ? 1.067 11.571 -16.361 1.00 82.56 110 GLY A C 1
ATOM 936 O O . GLY A 1 110 ? 1.851 11.271 -15.469 1.00 82.56 110 GLY A O 1
ATOM 937 N N . PHE A 1 111 ? 0.268 10.668 -16.933 1.00 88.75 111 PHE A N 1
ATOM 938 C CA . PHE A 1 111 ? 0.173 9.277 -16.486 1.00 88.75 111 PHE A CA 1
ATOM 939 C C . PHE A 1 111 ? 1.520 8.554 -16.555 1.00 88.75 111 PHE A C 1
ATOM 941 O O . PHE A 1 111 ? 2.007 8.010 -15.567 1.00 88.75 111 PHE A O 1
ATOM 948 N N . ILE A 1 112 ? 2.165 8.592 -17.725 1.00 87.94 112 ILE A N 1
ATOM 949 C CA . ILE A 1 112 ? 3.429 7.881 -17.967 1.00 87.94 112 ILE A CA 1
ATOM 950 C C . ILE A 1 112 ? 4.533 8.410 -17.044 1.00 87.94 112 ILE A C 1
ATOM 952 O O . ILE A 1 112 ? 5.345 7.651 -16.516 1.00 87.94 112 ILE A O 1
ATOM 956 N N . LYS A 1 113 ? 4.575 9.727 -16.832 1.00 87.69 113 LYS A N 1
ATOM 957 C CA . LYS A 1 113 ? 5.568 10.349 -15.952 1.00 87.69 113 LYS A CA 1
ATOM 958 C C . LYS A 1 113 ? 5.289 10.042 -14.483 1.00 87.69 113 LYS A C 1
ATOM 960 O O . LYS A 1 113 ? 6.237 9.784 -13.742 1.00 87.69 113 LYS A O 1
ATOM 965 N N . THR A 1 114 ? 4.021 9.964 -14.086 1.00 91.25 114 THR A N 1
ATOM 966 C CA . THR A 1 114 ? 3.620 9.456 -12.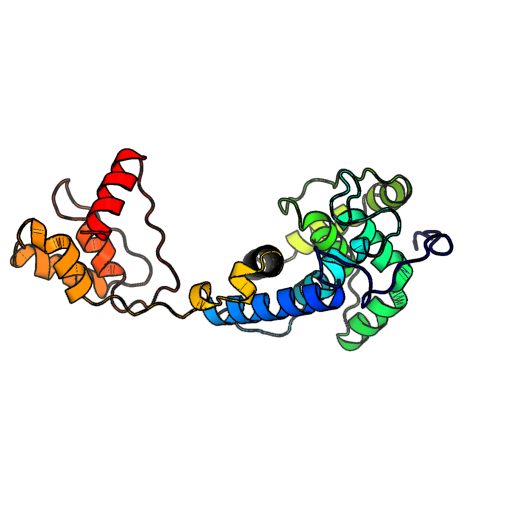770 1.00 91.25 114 THR A CA 1
ATOM 967 C C . THR A 1 114 ? 4.051 8.004 -12.582 1.00 91.25 114 THR A C 1
ATOM 969 O O . THR A 1 114 ? 4.669 7.698 -11.566 1.00 91.25 114 THR A O 1
ATOM 972 N N . LEU A 1 115 ? 3.850 7.132 -13.576 1.00 93.06 115 LEU A N 1
ATOM 973 C CA . LEU A 1 115 ? 4.338 5.749 -13.548 1.00 93.06 115 LEU A CA 1
ATOM 974 C C . LEU A 1 115 ? 5.853 5.693 -13.306 1.00 93.06 115 LEU A C 1
ATOM 976 O O . LEU A 1 115 ? 6.311 4.975 -12.416 1.00 93.06 115 LEU A O 1
ATOM 980 N N . TYR A 1 116 ? 6.637 6.491 -14.039 1.00 90.69 116 TYR A N 1
ATOM 981 C CA . TYR A 1 116 ? 8.087 6.564 -13.832 1.00 90.69 116 TYR A CA 1
ATOM 982 C C . TYR A 1 116 ? 8.452 7.018 -12.418 1.00 90.69 116 TYR A C 1
ATOM 984 O O . TYR A 1 116 ? 9.369 6.460 -11.818 1.00 90.69 116 TYR A O 1
ATOM 992 N N . MET A 1 117 ? 7.743 8.008 -11.873 1.00 91.31 117 MET A N 1
ATOM 993 C CA . MET A 1 117 ? 7.999 8.522 -10.527 1.00 91.31 117 MET A CA 1
ATOM 994 C C . MET A 1 117 ? 7.653 7.509 -9.437 1.00 91.31 117 MET A C 1
ATOM 996 O O . MET A 1 117 ? 8.435 7.344 -8.500 1.00 91.31 117 MET A O 1
ATOM 1000 N N . LEU A 1 118 ? 6.535 6.798 -9.572 1.00 94.12 118 LEU A N 1
ATOM 1001 C CA . LEU A 1 118 ? 6.144 5.736 -8.649 1.00 94.12 118 LEU A CA 1
ATOM 1002 C C . LEU A 1 118 ? 7.160 4.586 -8.683 1.00 94.12 118 LEU A C 1
ATOM 1004 O O . LEU A 1 118 ? 7.705 4.215 -7.647 1.00 94.12 118 LEU A O 1
ATOM 1008 N N . ILE A 1 119 ? 7.547 4.111 -9.869 1.00 94.50 119 ILE A N 1
ATOM 1009 C CA . ILE A 1 119 ? 8.609 3.101 -10.006 1.00 94.50 119 ILE A CA 1
ATOM 1010 C C . ILE A 1 119 ? 9.930 3.597 -9.413 1.00 94.50 119 ILE A C 1
ATOM 1012 O O . ILE A 1 119 ? 10.591 2.868 -8.680 1.00 94.50 119 ILE A O 1
ATOM 1016 N N . PHE A 1 120 ? 10.324 4.844 -9.661 1.00 91.31 120 PHE A N 1
ATOM 1017 C CA . PHE A 1 120 ? 11.552 5.394 -9.089 1.00 91.31 120 PHE A CA 1
ATOM 1018 C C . PHE A 1 120 ? 11.521 5.394 -7.550 1.00 91.31 120 PHE A C 1
ATOM 1020 O O . PHE A 1 120 ? 12.531 5.105 -6.899 1.00 91.31 120 PHE A O 1
ATOM 1027 N N . LYS A 1 121 ? 10.362 5.726 -6.965 1.00 91.25 121 LYS A N 1
ATOM 1028 C CA . LYS A 1 121 ? 10.177 5.943 -5.526 1.00 91.25 121 LYS A CA 1
ATOM 1029 C C . LYS A 1 121 ? 9.752 4.691 -4.753 1.00 91.25 121 LYS A C 1
ATOM 1031 O O . LYS A 1 121 ? 9.545 4.827 -3.549 1.00 91.25 121 LYS A O 1
ATOM 1036 N N . HIS A 1 122 ? 9.659 3.497 -5.342 1.00 93.19 122 HIS A N 1
ATOM 1037 C CA . HIS A 1 122 ? 9.150 2.314 -4.620 1.00 93.19 122 HIS A CA 1
ATOM 1038 C C . HIS A 1 122 ? 9.961 1.912 -3.374 1.00 93.19 122 HIS A C 1
ATOM 1040 O O . HIS A 1 122 ? 9.375 1.462 -2.399 1.00 93.19 122 HIS A O 1
ATOM 1046 N N . HIS A 1 123 ? 11.259 2.224 -3.291 1.00 90.25 123 HIS A N 1
ATOM 1047 C CA . HIS A 1 123 ? 12.058 2.045 -2.057 1.00 90.25 123 HIS A CA 1
ATOM 1048 C C . HIS A 1 123 ? 12.048 3.250 -1.100 1.00 90.25 123 HIS A C 1
ATOM 1050 O O . HIS A 1 123 ? 12.768 3.272 -0.107 1.00 90.25 123 HIS A O 1
ATOM 1056 N N . SER A 1 124 ? 11.268 4.292 -1.388 1.00 88.00 124 SER A N 1
ATOM 1057 C CA . SER A 1 124 ? 11.286 5.569 -0.658 1.00 88.00 124 SER A CA 1
ATOM 1058 C C . SER A 1 124 ? 9.882 6.119 -0.405 1.00 88.00 124 SER A C 1
ATOM 1060 O O . SER A 1 124 ? 8.877 5.546 -0.828 1.00 88.00 124 SER A O 1
ATOM 1062 N N . THR A 1 125 ? 9.792 7.233 0.311 1.00 85.75 125 THR A N 1
ATOM 1063 C CA . THR A 1 125 ? 8.524 7.939 0.512 1.00 85.75 125 THR A CA 1
ATOM 1064 C C . THR A 1 125 ? 8.059 8.571 -0.799 1.00 85.75 125 THR A C 1
ATOM 1066 O O . THR A 1 125 ? 8.845 9.235 -1.482 1.00 85.75 125 THR A O 1
ATOM 1069 N N . ILE A 1 126 ? 6.774 8.408 -1.134 1.00 83.06 126 ILE A N 1
ATOM 1070 C CA . ILE A 1 126 ? 6.150 9.241 -2.162 1.00 83.06 126 ILE A CA 1
ATOM 1071 C C . ILE A 1 126 ? 6.077 10.654 -1.597 1.00 83.06 126 ILE A C 1
ATOM 1073 O O . ILE A 1 126 ? 5.349 10.928 -0.649 1.00 83.06 126 ILE A O 1
ATOM 1077 N N . ASN A 1 127 ? 6.860 11.553 -2.170 1.00 80.56 127 ASN A N 1
ATOM 1078 C CA . ASN A 1 127 ? 6.801 12.969 -1.867 1.00 80.56 127 ASN A CA 1
ATOM 1079 C C . ASN A 1 127 ? 6.908 13.768 -3.159 1.00 80.56 127 ASN A C 1
ATOM 1081 O O . ASN A 1 127 ? 7.311 13.257 -4.205 1.00 80.56 127 ASN A O 1
ATOM 1085 N N . LEU A 1 128 ? 6.551 15.043 -3.070 1.00 75.38 128 LEU A N 1
ATOM 1086 C CA . LEU A 1 128 ? 6.610 15.981 -4.186 1.00 75.38 128 LEU A CA 1
ATOM 1087 C C . LEU A 1 128 ? 8.014 16.591 -4.323 1.00 75.38 128 LEU A C 1
ATOM 1089 O O . LEU A 1 128 ? 8.177 17.671 -4.874 1.00 75.38 128 LEU A O 1
ATOM 1093 N N . THR A 1 129 ? 9.051 15.918 -3.819 1.00 74.56 129 THR A N 1
ATOM 1094 C CA . THR A 1 129 ? 10.436 16.391 -3.908 1.00 74.56 129 THR A CA 1
ATOM 1095 C C . THR A 1 129 ? 11.118 15.800 -5.146 1.00 74.56 129 THR A C 1
ATOM 1097 O O . THR A 1 129 ? 11.029 14.578 -5.353 1.00 74.56 129 THR A O 1
ATOM 1100 N N . PRO A 1 130 ? 11.840 16.621 -5.938 1.00 74.94 130 PRO A N 1
ATOM 1101 C CA . PRO A 1 130 ? 12.645 16.158 -7.064 1.00 74.94 130 PRO A CA 1
ATOM 1102 C C . PRO A 1 130 ? 13.505 14.934 -6.724 1.00 74.94 130 PRO A C 1
ATOM 1104 O O . PRO A 1 130 ? 14.111 14.875 -5.647 1.00 74.94 130 PRO A O 1
ATOM 1107 N N . PRO A 1 131 ? 13.543 13.914 -7.598 1.00 76.44 131 PRO A N 1
ATOM 1108 C CA . PRO A 1 131 ? 14.347 12.728 -7.357 1.00 76.44 131 PRO A CA 1
ATOM 1109 C C . PRO A 1 131 ? 15.844 13.058 -7.424 1.00 76.44 131 PRO A C 1
ATOM 1111 O O . PRO A 1 131 ? 16.324 13.677 -8.370 1.00 76.44 131 PRO A O 1
ATOM 1114 N N . SER A 1 132 ? 16.612 12.581 -6.440 1.00 76.25 132 SER A N 1
ATOM 1115 C CA . SER A 1 132 ? 18.077 12.628 -6.495 1.00 76.25 132 SER A CA 1
ATOM 1116 C C . SER A 1 132 ? 18.603 11.450 -7.316 1.00 76.25 132 SER A C 1
ATOM 1118 O O . SER A 1 132 ? 18.786 10.339 -6.802 1.00 76.25 132 SER A O 1
ATOM 1120 N N . VAL A 1 133 ? 18.823 11.696 -8.606 1.00 77.44 133 VAL A N 1
ATOM 1121 C CA . VAL A 1 133 ? 19.311 10.694 -9.559 1.00 77.44 133 VAL A CA 1
ATOM 1122 C C . VAL A 1 133 ? 20.832 10.636 -9.531 1.00 77.44 133 VAL A C 1
ATOM 1124 O O . VAL A 1 133 ? 21.509 11.661 -9.665 1.00 77.44 133 VAL A O 1
ATOM 1127 N N . LYS A 1 134 ? 21.395 9.439 -9.345 1.00 72.62 134 LYS A N 1
ATOM 1128 C CA . LYS A 1 134 ? 22.853 9.253 -9.354 1.00 72.62 134 LYS A CA 1
ATOM 1129 C C . LYS A 1 134 ? 23.376 8.864 -10.729 1.00 72.62 134 LYS A C 1
ATOM 1131 O O . LYS A 1 134 ? 24.474 9.292 -11.076 1.00 72.62 134 LYS A O 1
ATOM 1136 N N . ASP A 1 135 ? 22.613 8.103 -11.508 1.00 73.12 135 ASP A N 1
ATOM 1137 C CA . ASP A 1 135 ? 23.023 7.723 -12.857 1.00 73.12 135 ASP A CA 1
ATOM 1138 C C . ASP A 1 135 ? 23.050 8.935 -13.806 1.00 73.12 135 ASP A C 1
ATOM 1140 O O . ASP A 1 135 ? 22.081 9.682 -13.926 1.00 73.12 135 ASP A O 1
ATOM 1144 N N . HIS A 1 136 ? 24.175 9.146 -14.490 1.00 70.12 136 HIS A N 1
ATOM 1145 C CA . HIS A 1 136 ? 24.386 10.307 -15.357 1.00 70.12 136 HIS A CA 1
ATOM 1146 C C . HIS A 1 136 ? 23.439 10.341 -16.572 1.00 70.12 136 HIS A C 1
ATOM 1148 O O . HIS A 1 136 ? 23.022 11.418 -17.001 1.00 70.12 136 HIS A O 1
ATOM 1154 N N . ASN A 1 137 ? 23.073 9.182 -17.126 1.00 66.56 137 ASN A N 1
ATOM 1155 C CA . ASN A 1 137 ? 22.160 9.120 -18.267 1.00 66.56 137 ASN A CA 1
ATOM 1156 C C . ASN A 1 137 ? 20.732 9.436 -17.829 1.00 66.56 137 ASN A C 1
ATOM 1158 O O . ASN A 1 137 ? 20.029 10.182 -18.509 1.00 66.56 137 ASN A O 1
ATOM 1162 N N . LEU A 1 138 ? 20.331 8.941 -16.658 1.00 71.81 138 LEU A N 1
ATOM 1163 C CA . LEU A 1 138 ? 19.031 9.263 -16.079 1.00 71.81 138 LEU A CA 1
ATOM 1164 C C . LEU A 1 138 ? 18.972 10.684 -15.536 1.00 71.81 138 LEU A C 1
ATOM 1166 O O . LEU A 1 138 ? 17.909 11.293 -15.593 1.00 71.81 138 LEU A O 1
ATOM 1170 N N . ARG A 1 139 ? 20.090 11.266 -15.084 1.00 73.56 139 ARG A N 1
ATOM 1171 C CA . ARG A 1 139 ? 20.126 12.682 -14.711 1.00 73.56 139 ARG A CA 1
ATOM 1172 C C . ARG A 1 139 ? 19.583 13.536 -15.835 1.00 73.56 139 ARG A C 1
ATOM 1174 O O . ARG A 1 139 ? 18.675 14.280 -15.554 1.00 73.56 139 ARG A O 1
ATOM 1181 N N . LYS A 1 140 ? 20.002 13.349 -17.091 1.00 68.31 140 LYS A N 1
ATOM 1182 C CA . LYS A 1 140 ? 19.459 14.115 -18.235 1.00 68.31 140 LYS A CA 1
ATOM 1183 C C . LYS A 1 140 ? 17.948 13.946 -18.436 1.00 68.31 140 LYS A C 1
ATOM 1185 O O . LYS A 1 140 ? 17.283 14.848 -18.933 1.00 68.31 140 LYS A O 1
ATOM 1190 N N . VAL A 1 141 ? 17.414 12.782 -18.074 1.00 67.44 141 VAL A N 1
ATOM 1191 C CA . VAL A 1 141 ? 15.986 12.456 -18.186 1.00 67.44 141 VAL A CA 1
ATOM 1192 C C . VAL A 1 141 ? 15.177 13.144 -17.088 1.00 67.44 141 VAL A C 1
ATOM 1194 O O . VAL A 1 141 ? 14.112 13.691 -17.358 1.00 67.44 141 VAL A O 1
ATOM 1197 N N . PHE A 1 142 ? 15.700 13.144 -15.863 1.00 67.75 142 PHE A N 1
ATOM 1198 C CA . PHE A 1 142 ? 15.051 13.726 -14.690 1.00 67.75 142 PHE A CA 1
ATOM 1199 C C . PHE A 1 142 ? 15.383 15.210 -14.465 1.00 67.75 142 PHE A C 1
ATOM 1201 O O . PHE A 1 142 ? 14.592 15.905 -13.843 1.00 67.75 142 PHE A O 1
ATOM 1208 N N . SER A 1 143 ? 16.508 15.707 -14.986 1.00 61.22 143 SER A N 1
ATOM 1209 C CA . SER A 1 143 ? 16.977 17.098 -14.882 1.00 61.22 143 SER A CA 1
ATOM 1210 C C . SER A 1 143 ? 16.283 18.030 -15.859 1.00 61.22 143 SER A C 1
ATOM 1212 O O . SER A 1 143 ? 16.513 19.227 -15.813 1.00 61.22 143 SER A O 1
ATOM 1214 N N . ASN A 1 144 ? 15.483 17.496 -16.780 1.00 60.72 144 ASN A N 1
ATOM 1215 C CA . ASN A 1 144 ? 14.732 18.312 -17.722 1.00 60.72 144 ASN A CA 1
ATOM 1216 C C . ASN A 1 144 ? 13.445 18.893 -17.097 1.00 60.72 144 ASN A C 1
ATOM 1218 O O . ASN A 1 144 ? 12.577 19.316 -17.847 1.00 60.72 144 ASN A O 1
ATOM 1222 N N . ASP A 1 145 ? 13.293 18.833 -15.762 1.00 58.12 145 ASP A N 1
ATOM 1223 C CA . ASP A 1 145 ? 12.177 19.273 -14.893 1.00 58.12 145 ASP A CA 1
ATOM 1224 C C . ASP A 1 145 ? 10.756 18.773 -15.239 1.00 58.12 145 ASP A C 1
ATOM 1226 O O . ASP A 1 145 ? 9.878 18.703 -14.379 1.00 58.12 145 ASP A O 1
ATOM 1230 N N . MET A 1 146 ? 10.523 18.291 -16.458 1.00 65.94 146 MET A N 1
ATOM 1231 C CA . MET A 1 146 ? 9.215 17.914 -16.980 1.00 65.94 146 MET A CA 1
ATOM 1232 C C . MET A 1 146 ? 8.671 16.594 -16.423 1.00 65.94 146 MET A C 1
ATOM 1234 O O . MET A 1 146 ? 7.475 16.356 -16.537 1.00 65.94 146 MET A O 1
ATOM 1238 N N . ILE A 1 147 ? 9.501 15.681 -15.899 1.00 76.12 147 ILE A N 1
ATOM 1239 C CA . ILE A 1 147 ? 8.980 14.428 -15.309 1.00 76.12 147 ILE A CA 1
ATOM 1240 C C . ILE A 1 147 ? 8.393 14.707 -13.936 1.00 76.12 147 ILE A C 1
ATOM 1242 O O . ILE A 1 147 ? 7.275 14.287 -13.655 1.00 76.12 147 ILE A O 1
ATOM 1246 N N . TRP A 1 148 ? 9.138 15.441 -13.107 1.00 79.62 148 TRP A N 1
ATOM 1247 C CA . TRP A 1 148 ? 8.636 15.886 -11.816 1.00 79.62 148 TRP A CA 1
ATOM 1248 C C . TRP A 1 148 ? 7.390 16.753 -12.004 1.00 79.62 148 TRP A C 1
ATOM 1250 O O . TRP A 1 148 ? 6.406 16.530 -11.306 1.00 79.62 148 TRP A O 1
ATOM 1260 N N . HIS A 1 149 ? 7.423 17.703 -12.949 1.00 81.69 149 HIS A N 1
ATOM 1261 C CA . HIS A 1 149 ? 6.352 18.692 -13.103 1.00 81.69 149 HIS A CA 1
ATOM 1262 C C . HIS A 1 149 ? 5.039 18.053 -13.500 1.00 81.69 149 HIS A C 1
ATOM 1264 O O . HIS A 1 149 ? 4.042 18.233 -12.811 1.00 81.69 149 HIS A O 1
ATOM 1270 N N . ASP A 1 150 ? 5.050 17.213 -14.527 1.00 85.50 150 ASP A N 1
ATOM 1271 C CA . ASP A 1 150 ? 3.836 16.520 -14.926 1.00 85.50 150 ASP A CA 1
ATOM 1272 C C . ASP A 1 150 ? 3.372 15.505 -13.874 1.00 85.50 150 ASP A C 1
ATOM 1274 O O . ASP A 1 150 ? 2.171 15.298 -13.753 1.00 85.50 150 ASP A O 1
ATOM 1278 N N . TYR A 1 151 ? 4.281 14.879 -13.113 1.00 87.25 151 TYR A N 1
ATOM 1279 C CA . TYR A 1 151 ? 3.892 14.041 -11.974 1.00 87.25 151 TYR A CA 1
ATOM 1280 C C . TYR A 1 151 ? 3.156 14.870 -10.918 1.00 87.25 151 TYR A C 1
ATOM 1282 O O . TYR A 1 151 ? 2.068 14.501 -10.488 1.00 87.25 151 TYR A O 1
ATOM 1290 N N . TYR A 1 152 ? 3.721 16.008 -10.519 1.00 86.44 152 TYR A N 1
ATOM 1291 C CA . TYR A 1 152 ? 3.094 16.896 -9.548 1.00 86.44 152 TYR A CA 1
ATOM 1292 C C . TYR A 1 152 ? 1.741 17.407 -10.037 1.00 86.44 152 TYR A C 1
ATOM 1294 O O . TYR A 1 152 ? 0.766 17.324 -9.297 1.00 86.44 152 TYR A O 1
ATOM 1302 N N . GLU A 1 153 ? 1.666 17.887 -11.279 1.00 88.88 153 GLU A N 1
ATOM 1303 C CA . GLU A 1 153 ? 0.422 18.380 -11.866 1.00 88.88 153 GLU A CA 1
ATOM 1304 C C . GLU A 1 153 ? -0.611 17.258 -12.004 1.00 88.88 153 GLU A C 1
ATOM 1306 O O . GLU A 1 153 ? -1.775 17.463 -11.674 1.00 88.88 153 GLU A O 1
ATOM 1311 N N . TYR A 1 154 ? -0.204 16.047 -12.398 1.00 89.94 154 TYR A N 1
ATOM 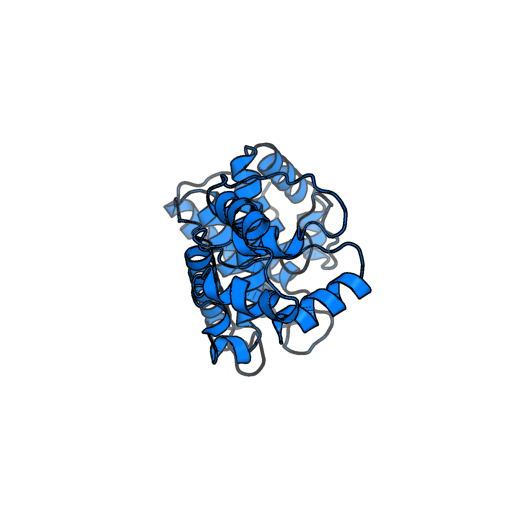1312 C CA . TYR A 1 154 ? -1.093 14.886 -12.420 1.00 89.94 154 TYR A CA 1
ATOM 1313 C C . TYR A 1 154 ? -1.686 14.622 -11.032 1.00 89.94 154 TYR A C 1
ATOM 1315 O O . TYR A 1 154 ? -2.903 14.601 -10.885 1.00 89.94 154 TYR A O 1
ATOM 1323 N N . ILE A 1 155 ? -0.844 14.501 -9.997 1.00 89.62 155 ILE A N 1
ATOM 1324 C CA . ILE A 1 155 ? -1.295 14.234 -8.622 1.00 89.62 155 ILE A CA 1
ATOM 1325 C C . ILE A 1 155 ? -2.161 15.372 -8.073 1.00 89.62 155 ILE A C 1
ATOM 1327 O O . ILE A 1 155 ? -3.133 15.117 -7.368 1.00 89.62 155 ILE A O 1
ATOM 1331 N N . LYS A 1 156 ? -1.824 16.627 -8.377 1.00 89.12 156 LYS A N 1
ATOM 1332 C CA . LYS A 1 156 ? -2.571 17.810 -7.934 1.00 89.12 156 LYS A CA 1
ATOM 1333 C C . LYS A 1 156 ? -3.962 17.890 -8.566 1.00 89.12 156 LYS A C 1
ATOM 1335 O O . LYS A 1 156 ? -4.881 18.371 -7.908 1.00 89.12 156 LYS A O 1
ATOM 1340 N N . ASN A 1 157 ? -4.101 17.422 -9.806 1.00 90.88 157 ASN A N 1
ATOM 1341 C CA . ASN A 1 157 ? -5.363 17.420 -10.543 1.00 90.88 157 ASN A CA 1
ATOM 1342 C C . ASN A 1 157 ? -6.266 16.223 -10.208 1.00 90.88 157 ASN A C 1
ATOM 1344 O O . ASN A 1 157 ? -7.438 16.243 -10.576 1.00 90.88 157 ASN A O 1
ATOM 1348 N N . LEU A 1 158 ? -5.759 15.207 -9.500 1.00 90.38 158 LEU A N 1
ATOM 1349 C CA . LEU A 1 158 ? -6.604 14.169 -8.914 1.00 90.38 158 LEU A CA 1
ATOM 1350 C C . LEU A 1 158 ? -7.492 14.767 -7.818 1.00 90.38 158 LEU A C 1
ATOM 1352 O O . LEU A 1 158 ? -7.053 15.587 -6.997 1.00 90.38 158 LEU A O 1
ATOM 1356 N N . ASP A 1 159 ? -8.739 14.308 -7.748 1.00 93.75 159 ASP A N 1
ATOM 1357 C CA . ASP A 1 159 ? -9.613 14.689 -6.650 1.00 93.75 159 ASP A CA 1
ATOM 1358 C C . ASP A 1 159 ? -9.093 14.128 -5.306 1.00 93.75 159 ASP A C 1
ATOM 1360 O O . ASP A 1 159 ? -8.076 13.432 -5.215 1.00 93.75 159 ASP A O 1
ATOM 1364 N N . PHE A 1 160 ? -9.721 14.517 -4.198 1.00 93.12 160 PHE A N 1
ATOM 1365 C CA . PHE A 1 160 ? -9.266 14.064 -2.882 1.00 93.12 160 PHE A CA 1
ATOM 1366 C C . PHE A 1 160 ? -9.409 12.544 -2.687 1.00 93.12 160 PHE A C 1
ATOM 1368 O O . PHE A 1 160 ? -8.537 11.929 -2.072 1.00 93.12 160 PHE A O 1
ATOM 1375 N N . LYS A 1 161 ? -10.476 11.935 -3.222 1.00 92.88 161 LYS A N 1
ATOM 1376 C CA . LYS A 1 161 ? -10.742 10.497 -3.087 1.00 92.88 161 LYS A CA 1
ATOM 1377 C C . LYS A 1 161 ? -9.734 9.684 -3.894 1.00 92.88 161 LYS A C 1
ATOM 1379 O O . LYS A 1 161 ? -9.181 8.720 -3.373 1.00 92.88 161 LYS A O 1
ATOM 1384 N N . ASP A 1 162 ? -9.430 10.122 -5.106 1.00 92.75 162 ASP A N 1
ATOM 1385 C CA . ASP A 1 162 ? -8.447 9.506 -5.991 1.00 92.75 162 ASP A CA 1
ATOM 1386 C C . ASP A 1 162 ? -7.028 9.602 -5.435 1.00 92.75 162 ASP A C 1
ATOM 1388 O O . ASP A 1 162 ? -6.255 8.649 -5.527 1.00 92.75 162 ASP A O 1
ATOM 1392 N N . ARG A 1 163 ? -6.682 10.715 -4.776 1.00 92.56 163 ARG A N 1
ATOM 1393 C CA . ARG A 1 163 ? -5.397 10.836 -4.070 1.00 92.56 163 ARG A CA 1
ATOM 1394 C C . ARG A 1 163 ? -5.270 9.846 -2.917 1.00 92.56 163 ARG A C 1
ATOM 1396 O O . ARG A 1 163 ? -4.212 9.233 -2.781 1.00 92.56 163 ARG A O 1
ATOM 1403 N N . ILE A 1 164 ? -6.323 9.680 -2.111 1.00 92.88 164 ILE A N 1
ATOM 1404 C CA . ILE A 1 164 ? -6.353 8.665 -1.045 1.00 92.88 164 ILE A CA 1
ATOM 1405 C C . ILE A 1 164 ? -6.212 7.275 -1.657 1.00 92.88 164 ILE A C 1
ATOM 1407 O O . ILE A 1 164 ? -5.332 6.518 -1.261 1.00 92.88 164 ILE A O 1
ATOM 1411 N N . ARG A 1 165 ? -7.011 6.967 -2.680 1.00 94.00 165 ARG A N 1
ATOM 1412 C CA . ARG A 1 165 ? -7.002 5.652 -3.318 1.00 94.00 165 ARG A CA 1
ATOM 1413 C C . ARG A 1 165 ? -5.650 5.316 -3.941 1.00 94.00 165 ARG A C 1
ATOM 1415 O O . ARG A 1 165 ? -5.158 4.209 -3.751 1.00 94.00 165 ARG A O 1
ATOM 1422 N N . LEU A 1 166 ? -5.007 6.262 -4.625 1.00 93.81 166 LEU A N 1
ATOM 1423 C CA . LEU A 1 166 ? -3.651 6.074 -5.137 1.00 93.81 166 LEU A CA 1
ATOM 1424 C C . LEU A 1 166 ? -2.653 5.799 -4.003 1.00 93.81 166 LEU A C 1
ATOM 1426 O O . LEU A 1 166 ? -1.812 4.908 -4.136 1.00 93.81 166 LEU A O 1
ATOM 1430 N N . ALA A 1 167 ? -2.737 6.544 -2.896 1.00 93.81 167 ALA A N 1
ATOM 1431 C CA . ALA A 1 167 ? -1.862 6.346 -1.744 1.00 93.81 167 ALA A CA 1
ATOM 1432 C C . ALA A 1 167 ? -2.059 4.960 -1.107 1.00 93.81 167 ALA A C 1
ATOM 1434 O O . ALA A 1 167 ? -1.070 4.271 -0.849 1.00 93.81 167 ALA A O 1
ATOM 1435 N N . ASP A 1 168 ? -3.309 4.531 -0.924 1.00 94.56 168 ASP A N 1
ATOM 1436 C CA . ASP A 1 168 ? -3.660 3.235 -0.342 1.00 94.56 168 ASP A CA 1
ATOM 1437 C C . ASP A 1 168 ? -3.212 2.080 -1.241 1.00 94.56 168 ASP A C 1
ATOM 1439 O O . ASP A 1 168 ? -2.486 1.192 -0.792 1.00 94.56 168 ASP A O 1
ATOM 1443 N N . LEU A 1 169 ? -3.565 2.107 -2.531 1.00 96.69 169 LEU A N 1
ATOM 1444 C CA . LEU A 1 169 ? -3.195 1.048 -3.473 1.00 96.69 169 LEU A CA 1
ATOM 1445 C C . LEU A 1 169 ? -1.678 0.957 -3.656 1.00 96.69 169 LEU A C 1
ATOM 1447 O O . LEU A 1 169 ? -1.125 -0.142 -3.706 1.00 96.69 169 LEU A O 1
ATOM 1451 N N . TYR A 1 170 ? -0.980 2.092 -3.707 1.00 96.62 170 TYR A N 1
ATOM 1452 C CA . TYR A 1 170 ? 0.476 2.073 -3.742 1.00 96.62 170 TYR A CA 1
ATOM 1453 C C . TYR A 1 170 ? 1.067 1.541 -2.432 1.00 96.62 170 TYR A C 1
ATOM 1455 O O . TYR A 1 170 ? 2.020 0.767 -2.463 1.00 96.62 170 TYR A O 1
ATOM 1463 N N . GLY A 1 171 ? 0.490 1.901 -1.281 1.00 95.81 171 GLY A N 1
ATOM 1464 C CA . GLY A 1 171 ? 0.852 1.340 0.020 1.00 95.81 171 GLY A CA 1
ATOM 1465 C C . GLY A 1 171 ? 0.727 -0.184 0.051 1.00 95.81 171 GLY A C 1
ATOM 1466 O O . GLY A 1 171 ? 1.675 -0.861 0.453 1.00 95.81 171 GLY A O 1
ATOM 1467 N N . LEU A 1 172 ? -0.387 -0.727 -0.454 1.00 95.69 172 LEU A N 1
ATOM 1468 C CA . LEU A 1 172 ? -0.586 -2.172 -0.592 1.00 95.69 172 LEU A CA 1
ATOM 1469 C C . LEU A 1 172 ? 0.458 -2.815 -1.502 1.00 95.69 172 LEU A C 1
ATOM 1471 O O . LEU A 1 172 ? 1.007 -3.852 -1.138 1.00 95.69 172 LEU A O 1
ATOM 1475 N N . PHE A 1 173 ? 0.781 -2.196 -2.641 1.00 97.56 173 PHE A N 1
ATOM 1476 C CA . PHE A 1 173 ? 1.863 -2.667 -3.512 1.00 97.56 173 PHE A CA 1
ATOM 1477 C C . PHE A 1 173 ? 3.191 -2.777 -2.747 1.00 97.56 173 PHE A C 1
ATOM 1479 O O . PHE A 1 173 ? 3.852 -3.808 -2.824 1.00 97.56 173 PHE A O 1
ATOM 1486 N N . LYS A 1 174 ? 3.573 -1.760 -1.964 1.00 96.44 174 LYS A N 1
ATOM 1487 C CA . LYS A 1 174 ? 4.829 -1.801 -1.195 1.00 96.44 174 LYS A CA 1
ATOM 1488 C C . LYS A 1 174 ? 4.830 -2.907 -0.143 1.00 96.44 174 LYS A C 1
ATOM 1490 O O . LYS A 1 174 ? 5.861 -3.532 0.084 1.00 96.44 174 LYS A O 1
ATOM 1495 N N . ILE A 1 175 ? 3.693 -3.137 0.516 1.00 94.69 175 ILE A N 1
ATOM 1496 C CA . ILE A 1 175 ? 3.551 -4.249 1.463 1.00 94.69 175 ILE A CA 1
ATOM 1497 C C . ILE A 1 175 ? 3.695 -5.577 0.712 1.00 94.69 175 ILE A C 1
ATOM 1499 O O . ILE A 1 175 ? 4.452 -6.432 1.156 1.00 94.69 175 ILE A O 1
ATOM 1503 N N . ALA A 1 176 ? 3.042 -5.732 -0.441 1.00 95.75 176 ALA A N 1
ATOM 1504 C CA . ALA A 1 176 ? 3.138 -6.931 -1.268 1.00 95.75 176 ALA A CA 1
ATOM 1505 C C . ALA A 1 176 ? 4.575 -7.211 -1.747 1.00 95.75 176 ALA A C 1
ATOM 1507 O O . ALA A 1 176 ? 5.014 -8.359 -1.699 1.00 95.75 176 ALA A O 1
ATOM 1508 N N . ASP A 1 177 ? 5.325 -6.175 -2.138 1.00 96.44 177 ASP A N 1
ATOM 1509 C CA . ASP A 1 177 ? 6.756 -6.265 -2.462 1.00 96.44 177 ASP A CA 1
ATOM 1510 C C . ASP A 1 177 ? 7.552 -6.845 -1.281 1.00 96.44 177 ASP A C 1
ATOM 1512 O O . ASP A 1 177 ? 8.202 -7.887 -1.410 1.00 96.44 177 ASP A O 1
ATOM 1516 N N . ILE A 1 178 ? 7.382 -6.268 -0.085 1.00 93.50 178 ILE A N 1
ATOM 1517 C CA . ILE A 1 178 ? 8.028 -6.738 1.151 1.00 93.50 178 ILE A CA 1
ATOM 1518 C C . ILE A 1 178 ? 7.658 -8.192 1.475 1.00 93.50 178 ILE A C 1
ATOM 1520 O O . ILE A 1 178 ? 8.542 -8.990 1.785 1.00 93.50 178 ILE A O 1
ATOM 1524 N N . LEU A 1 179 ? 6.371 -8.548 1.408 1.00 93.50 179 LEU A N 1
ATOM 1525 C CA . LEU A 1 179 ? 5.906 -9.905 1.708 1.00 93.50 179 LEU A CA 1
ATOM 1526 C C . LEU A 1 179 ? 6.469 -10.923 0.712 1.00 93.50 179 LEU A C 1
ATOM 1528 O O . LEU A 1 179 ? 6.917 -11.995 1.110 1.00 93.50 179 LEU A O 1
ATOM 1532 N N . SER A 1 180 ? 6.519 -10.568 -0.573 1.00 93.44 180 SER A N 1
ATOM 1533 C CA . SER A 1 180 ? 7.070 -11.433 -1.618 1.00 93.44 180 SER A CA 1
ATOM 1534 C C . SER A 1 180 ? 8.573 -11.677 -1.480 1.00 93.44 180 SER A C 1
ATOM 1536 O O . SER A 1 180 ? 9.083 -12.683 -1.973 1.00 93.44 180 SER A O 1
ATOM 1538 N N . ALA A 1 181 ? 9.309 -10.789 -0.813 1.00 90.19 181 ALA A N 1
ATOM 1539 C CA . ALA A 1 181 ? 10.746 -10.940 -0.620 1.00 90.19 181 ALA A CA 1
ATOM 1540 C C . ALA A 1 181 ? 11.102 -11.967 0.473 1.00 90.19 181 ALA A C 1
ATOM 1542 O O . ALA A 1 181 ? 12.229 -12.468 0.489 1.00 90.19 181 ALA A O 1
ATOM 1543 N N . ASP A 1 182 ? 10.164 -12.312 1.360 1.00 88.56 182 ASP A N 1
ATOM 1544 C CA . ASP A 1 182 ? 10.408 -13.164 2.526 1.00 88.56 182 ASP A CA 1
ATOM 1545 C C . ASP A 1 182 ? 9.748 -14.550 2.371 1.00 88.56 182 ASP A C 1
ATOM 1547 O O . ASP A 1 182 ? 8.518 -14.653 2.332 1.00 88.56 182 ASP A O 1
ATOM 1551 N N . PRO A 1 183 ? 10.535 -15.644 2.312 1.00 85.19 183 PRO A N 1
ATOM 1552 C CA . PRO A 1 183 ? 10.008 -17.002 2.166 1.00 85.19 183 PRO A CA 1
ATOM 1553 C C . PRO A 1 183 ? 8.976 -17.396 3.229 1.00 85.19 183 PRO A C 1
ATOM 1555 O O . PRO A 1 183 ? 8.069 -18.169 2.931 1.00 85.19 183 PRO A O 1
ATOM 1558 N N . ARG A 1 184 ? 9.061 -16.829 4.442 1.00 85.62 184 ARG A N 1
ATOM 1559 C CA . ARG A 1 184 ? 8.150 -17.165 5.547 1.00 85.62 184 ARG A CA 1
ATOM 1560 C C . ARG A 1 184 ? 6.698 -16.843 5.214 1.00 85.62 184 ARG A C 1
ATOM 1562 O O . ARG A 1 184 ? 5.819 -17.606 5.589 1.00 85.62 184 ARG A O 1
ATOM 1569 N N . TYR A 1 185 ? 6.450 -15.749 4.493 1.00 84.19 185 TYR A N 1
ATOM 1570 C CA . TYR A 1 185 ? 5.093 -15.355 4.100 1.00 84.19 185 TYR A CA 1
ATOM 1571 C C . TYR A 1 185 ? 4.606 -16.075 2.841 1.00 84.19 185 TYR A C 1
ATOM 1573 O O . TYR A 1 185 ? 3.405 -16.182 2.610 1.00 84.19 185 TYR A O 1
ATOM 1581 N N . ILE A 1 186 ? 5.529 -16.580 2.018 1.00 83.44 186 ILE A N 1
ATOM 1582 C CA . ILE A 1 186 ? 5.188 -17.425 0.868 1.00 83.44 186 ILE A CA 1
ATOM 1583 C C . ILE A 1 186 ? 4.673 -18.782 1.351 1.00 83.44 186 ILE A C 1
ATOM 1585 O O . ILE A 1 186 ? 3.679 -19.279 0.826 1.00 83.44 186 ILE A O 1
ATOM 1589 N N . GLU A 1 187 ? 5.349 -19.361 2.344 1.00 82.75 187 GLU A N 1
ATOM 1590 C CA . GLU A 1 187 ? 5.022 -20.670 2.914 1.00 82.75 187 GLU A CA 1
ATOM 1591 C C . GLU A 1 187 ? 3.866 -20.597 3.919 1.00 82.75 187 GLU A C 1
ATOM 1593 O O . GLU A 1 187 ? 3.033 -21.499 3.957 1.00 82.75 187 GLU A O 1
ATOM 1598 N N . ASN A 1 188 ? 3.786 -19.517 4.703 1.00 78.88 188 ASN A N 1
ATOM 1599 C CA . ASN A 1 188 ? 2.727 -19.292 5.679 1.00 78.88 188 ASN A CA 1
ATOM 1600 C C . ASN A 1 188 ? 1.950 -18.002 5.355 1.00 78.88 188 ASN A C 1
ATOM 1602 O O . ASN A 1 188 ? 2.403 -16.883 5.611 1.00 78.88 188 ASN A O 1
ATOM 1606 N N . ARG A 1 189 ? 0.734 -18.184 4.830 1.00 75.62 189 ARG A N 1
ATOM 1607 C CA . ARG A 1 189 ? -0.190 -17.102 4.458 1.00 75.62 189 ARG A CA 1
ATOM 1608 C C . ARG A 1 189 ? -1.168 -16.715 5.567 1.00 75.62 189 ARG A C 1
ATOM 1610 O O . ARG A 1 189 ? -2.090 -15.943 5.318 1.00 75.62 189 ARG A O 1
ATOM 1617 N N . ASP A 1 190 ? -0.964 -17.195 6.793 1.00 71.50 190 ASP A N 1
ATOM 1618 C CA . ASP A 1 190 ? -1.882 -16.964 7.914 1.00 71.50 190 ASP A CA 1
ATOM 1619 C C . ASP A 1 190 ? -2.027 -15.471 8.242 1.00 71.50 190 ASP A C 1
ATOM 1621 O O . ASP A 1 190 ? -3.081 -15.019 8.679 1.00 71.50 190 ASP A O 1
ATOM 1625 N N . ILE A 1 191 ? -1.000 -14.672 7.933 1.00 67.94 191 ILE A N 1
ATOM 1626 C CA . ILE A 1 191 ? -1.021 -13.207 8.065 1.00 67.94 191 ILE A CA 1
ATOM 1627 C C . ILE A 1 191 ? -2.090 -12.502 7.211 1.00 67.94 191 ILE A C 1
ATOM 1629 O O . ILE A 1 191 ? -2.372 -11.330 7.462 1.00 67.94 191 ILE A O 1
ATOM 1633 N N . LEU A 1 192 ? -2.655 -13.183 6.209 1.00 71.81 192 LEU A N 1
ATOM 1634 C CA . LEU A 1 192 ? -3.683 -12.666 5.300 1.00 71.81 192 LEU A CA 1
ATOM 1635 C C . LEU A 1 192 ? -5.063 -13.279 5.564 1.00 71.81 192 LEU A C 1
ATOM 1637 O O . LEU A 1 192 ? -6.001 -13.030 4.806 1.00 71.81 192 LEU A O 1
ATOM 1641 N N . GLN A 1 193 ? -5.206 -14.081 6.622 1.00 70.19 193 GLN A N 1
ATOM 1642 C CA . GLN A 1 193 ? -6.503 -14.625 7.002 1.00 70.19 193 GLN A CA 1
ATOM 1643 C C . GLN A 1 193 ? -7.435 -13.514 7.488 1.00 70.19 193 GLN A C 1
ATOM 1645 O O . GLN A 1 193 ? -7.020 -12.548 8.135 1.00 70.19 193 GLN A O 1
ATOM 1650 N N . SER A 1 194 ? -8.722 -13.669 7.171 1.00 65.06 194 SER A N 1
ATOM 1651 C CA . SER A 1 194 ? -9.756 -12.806 7.733 1.00 65.06 194 SER A CA 1
ATOM 1652 C C . SER A 1 194 ? -9.765 -12.945 9.259 1.00 65.06 194 SER A C 1
ATOM 1654 O O . SER A 1 194 ? -9.633 -14.060 9.768 1.00 65.06 194 SER A O 1
ATOM 1656 N N . PRO A 1 195 ? -9.899 -11.835 9.997 1.00 68.69 195 PRO A N 1
ATOM 1657 C CA . PRO A 1 195 ? -9.881 -11.855 11.453 1.00 68.69 195 PRO A CA 1
ATOM 1658 C C . PRO A 1 195 ? -11.026 -12.714 11.998 1.00 68.69 195 PRO A C 1
ATOM 1660 O O . PRO A 1 195 ? -12.153 -12.659 11.503 1.00 68.69 195 PRO A O 1
ATOM 1663 N N . THR A 1 196 ? -10.757 -13.460 13.069 1.00 71.31 196 THR A N 1
ATOM 1664 C CA . THR A 1 196 ? -11.821 -14.065 13.874 1.00 71.31 196 THR A CA 1
ATOM 1665 C C . THR A 1 196 ? -12.647 -12.945 14.514 1.00 71.31 196 THR A C 1
ATOM 1667 O O . THR A 1 196 ? -12.058 -12.064 15.150 1.00 71.31 196 THR A O 1
ATOM 1670 N N . PRO A 1 197 ? -13.986 -12.947 14.380 1.00 77.56 197 PRO A N 1
ATOM 1671 C CA . PRO A 1 197 ? -14.832 -11.958 15.038 1.00 77.56 197 PRO A CA 1
ATOM 1672 C C . PRO A 1 197 ? -14.606 -11.959 16.552 1.00 77.56 197 PRO A C 1
ATOM 1674 O O . PRO A 1 197 ? -14.656 -13.015 17.184 1.00 77.56 197 PRO A O 1
ATOM 1677 N N . ILE A 1 198 ? -14.374 -10.777 17.126 1.00 82.88 198 ILE A N 1
ATOM 1678 C CA . ILE A 1 198 ? -14.244 -10.599 18.576 1.00 82.88 198 ILE A CA 1
ATOM 1679 C C . ILE A 1 198 ? -15.638 -10.666 19.189 1.00 82.88 198 ILE A C 1
ATOM 1681 O O . ILE A 1 198 ? -16.511 -9.880 18.819 1.00 82.88 198 ILE A O 1
ATOM 1685 N N . LYS A 1 199 ? -15.835 -11.573 20.144 1.00 87.62 199 LYS A N 1
ATOM 1686 C CA . LYS A 1 199 ? -17.094 -11.730 20.873 1.00 87.62 199 LYS A CA 1
ATOM 1687 C C . LYS A 1 199 ? -17.068 -10.953 22.183 1.00 87.62 199 LYS A C 1
ATOM 1689 O O . LYS A 1 199 ? -16.013 -10.656 22.748 1.00 87.62 199 LYS A O 1
ATOM 1694 N N . VAL A 1 200 ? -18.254 -10.655 22.710 1.00 88.56 200 VAL A N 1
ATOM 1695 C CA . VAL A 1 200 ? -18.401 -10.011 24.026 1.00 88.56 200 VAL A CA 1
ATOM 1696 C C . VAL A 1 200 ? -17.733 -10.854 25.115 1.00 88.56 200 VAL A C 1
ATOM 1698 O O . VAL A 1 200 ? -17.114 -10.307 26.025 1.00 88.56 200 VAL A O 1
ATOM 1701 N N . GLU A 1 201 ? -17.822 -12.177 25.008 1.00 87.62 201 GLU A N 1
ATOM 1702 C CA . GLU A 1 201 ? -17.243 -13.141 25.941 1.00 87.62 201 GLU A CA 1
ATOM 1703 C C . GLU A 1 201 ? -15.715 -13.064 25.979 1.00 87.62 201 GLU A C 1
ATOM 1705 O O . GLU A 1 201 ? -15.142 -13.136 27.066 1.00 87.62 201 GLU A O 1
ATOM 1710 N N . ASP A 1 202 ? -15.066 -12.836 24.833 1.00 86.50 202 ASP A N 1
ATOM 1711 C CA . ASP A 1 202 ?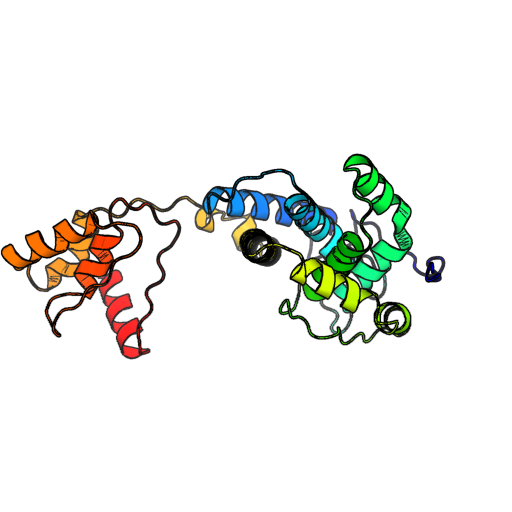 -13.610 -12.677 24.749 1.00 86.50 202 ASP A CA 1
ATOM 1712 C C . ASP A 1 202 ? -13.174 -11.435 25.533 1.00 86.50 202 ASP A C 1
ATOM 1714 O O . ASP A 1 202 ? -12.263 -11.474 26.362 1.00 86.50 202 ASP A O 1
ATOM 1718 N N . VAL A 1 203 ? -13.893 -10.323 25.342 1.00 87.81 203 VAL A N 1
ATOM 1719 C CA . VAL A 1 203 ? -13.638 -9.089 26.093 1.00 87.81 203 VAL A CA 1
ATOM 1720 C C . VAL A 1 203 ? -13.918 -9.297 27.576 1.00 87.81 203 VAL A C 1
ATOM 1722 O O . VAL A 1 203 ? -13.139 -8.852 28.419 1.00 87.81 203 VAL A O 1
ATOM 1725 N N . LYS A 1 204 ? -15.012 -9.993 27.903 1.00 87.44 204 LYS A N 1
ATOM 1726 C CA . LYS A 1 204 ? -15.400 -10.311 29.276 1.00 87.44 204 LYS A CA 1
ATOM 1727 C C . LYS A 1 204 ? -14.307 -11.105 29.983 1.00 87.44 204 LYS A C 1
ATOM 1729 O O . LYS A 1 204 ? -13.961 -10.744 31.103 1.00 87.44 204 LYS A O 1
ATOM 1734 N N . TYR A 1 205 ? -13.729 -12.111 29.329 1.00 84.88 205 TYR A N 1
ATOM 1735 C CA . TYR A 1 205 ? -12.609 -12.895 29.849 1.00 84.88 205 TYR A CA 1
ATOM 1736 C C . TYR A 1 205 ? -11.416 -11.987 30.195 1.00 84.88 205 TYR A C 1
ATOM 1738 O O . TYR A 1 205 ? -11.019 -11.926 31.360 1.00 84.88 205 TYR A O 1
ATOM 1746 N N . ILE A 1 206 ? -10.971 -11.156 29.244 1.00 83.38 206 ILE A N 1
ATOM 1747 C CA . ILE A 1 206 ? -9.840 -10.214 29.398 1.00 83.38 206 ILE A CA 1
ATOM 1748 C C . ILE A 1 206 ? -10.023 -9.247 30.582 1.00 83.38 206 ILE A C 1
ATOM 1750 O O . ILE A 1 206 ? -9.056 -8.805 31.212 1.00 83.38 206 ILE A O 1
ATOM 1754 N N . VAL A 1 207 ? -11.261 -8.843 30.884 1.00 81.50 207 VAL A N 1
ATOM 1755 C CA . VAL A 1 207 ? -11.529 -7.854 31.942 1.00 81.50 207 VAL A CA 1
ATOM 1756 C C . VAL A 1 207 ? -11.973 -8.467 33.267 1.00 81.50 207 VAL A C 1
ATOM 1758 O O . VAL A 1 207 ? -11.883 -7.793 34.293 1.00 81.50 207 VAL A O 1
ATOM 1761 N N . SER A 1 208 ? -12.414 -9.726 33.265 1.00 71.31 208 SER A N 1
ATOM 1762 C CA . SER A 1 208 ? -13.002 -10.395 34.432 1.00 71.31 208 SER A CA 1
ATOM 1763 C C . SER A 1 208 ? -12.025 -10.641 35.583 1.00 71.31 208 SER A C 1
ATOM 1765 O O . SER A 1 208 ? -12.476 -10.739 36.723 1.00 71.31 208 SER A O 1
ATOM 1767 N N . ASN A 1 209 ? -10.710 -10.611 35.331 1.00 65.94 209 ASN A N 1
ATOM 1768 C CA . ASN A 1 209 ? -9.673 -10.733 36.366 1.00 65.94 209 ASN A CA 1
ATOM 1769 C C . ASN A 1 209 ? -9.752 -9.655 37.474 1.00 65.94 209 ASN A C 1
ATOM 1771 O O . ASN A 1 209 ? -9.125 -9.814 38.516 1.00 65.94 209 ASN A O 1
ATOM 1775 N N . GLY A 1 210 ? -10.518 -8.570 37.282 1.00 62.41 210 GLY A N 1
ATOM 1776 C CA . GLY A 1 210 ? -10.757 -7.527 38.294 1.00 62.41 210 GLY A CA 1
ATOM 1777 C C . GLY A 1 210 ? -12.186 -7.453 38.851 1.00 62.41 210 GLY A C 1
ATOM 1778 O O . GLY A 1 210 ? -12.478 -6.528 39.605 1.00 62.41 210 GLY A O 1
ATOM 1779 N N . GLY A 1 211 ? -13.077 -8.381 38.475 1.00 71.94 211 GLY A N 1
ATOM 1780 C CA . GLY A 1 211 ? -14.515 -8.293 38.752 1.00 71.94 211 GLY A CA 1
ATOM 1781 C C . GLY A 1 211 ? -15.257 -7.345 37.797 1.00 71.94 211 GLY A C 1
ATOM 1782 O O . GLY A 1 211 ? -14.692 -6.386 37.272 1.00 71.94 211 GLY A O 1
ATOM 1783 N N . ILE A 1 212 ? -16.537 -7.631 37.537 1.00 81.50 212 ILE A N 1
ATOM 1784 C CA . ILE A 1 212 ? -17.375 -6.852 36.612 1.00 81.50 212 ILE A CA 1
ATOM 1785 C C . ILE A 1 212 ? -18.482 -6.149 37.397 1.00 81.50 212 ILE A C 1
ATOM 1787 O O . ILE A 1 212 ? -19.363 -6.794 37.963 1.00 81.50 212 ILE A O 1
ATOM 1791 N N . ASP A 1 213 ? -18.444 -4.819 37.384 1.00 86.62 213 ASP A N 1
ATOM 1792 C CA . ASP A 1 213 ? -19.553 -3.956 37.791 1.00 86.62 213 ASP A CA 1
ATOM 1793 C C . ASP A 1 213 ? -20.698 -4.122 36.778 1.00 86.62 213 ASP A C 1
ATOM 1795 O O . ASP A 1 213 ? -20.538 -3.810 35.597 1.00 86.62 213 ASP A O 1
ATOM 1799 N N . LYS A 1 214 ? -21.831 -4.678 37.226 1.00 87.69 214 LYS A N 1
ATOM 1800 C CA . LYS A 1 214 ? -22.943 -5.068 36.346 1.00 87.69 214 LYS A CA 1
ATOM 1801 C C . LYS A 1 214 ? -23.593 -3.875 35.653 1.00 87.69 214 LYS A C 1
ATOM 1803 O O . LYS A 1 214 ? -23.870 -3.967 34.461 1.00 87.69 214 LYS A O 1
ATOM 1808 N N . GLU A 1 215 ? -23.832 -2.785 36.376 1.00 89.25 215 GLU A N 1
ATOM 1809 C CA . GLU A 1 215 ? -24.481 -1.594 35.816 1.00 89.25 215 GLU A CA 1
ATOM 1810 C C . GLU A 1 215 ? -23.572 -0.962 34.765 1.00 89.25 215 GLU A C 1
ATOM 1812 O O . GLU A 1 215 ? -23.974 -0.733 33.623 1.00 89.25 215 GLU A O 1
ATOM 1817 N N . ARG A 1 216 ? -22.290 -0.821 35.104 1.00 90.00 216 ARG A N 1
ATOM 1818 C CA . ARG A 1 216 ? -21.291 -0.285 34.182 1.00 90.00 216 ARG A CA 1
ATOM 1819 C C . ARG A 1 216 ? -21.067 -1.171 32.963 1.00 90.00 216 ARG A C 1
ATOM 1821 O O . ARG A 1 216 ? -20.819 -0.670 31.871 1.00 90.00 216 ARG A O 1
ATOM 1828 N N . TRP A 1 217 ? -21.133 -2.487 33.131 1.00 91.75 217 TRP A N 1
ATOM 1829 C CA . TRP A 1 217 ? -21.003 -3.423 32.021 1.00 91.75 217 TRP A CA 1
ATOM 1830 C C . TRP A 1 217 ? -22.132 -3.263 31.004 1.00 91.75 217 TRP A C 1
ATOM 1832 O O . TRP A 1 217 ? -21.873 -3.320 29.802 1.00 91.75 217 TRP A O 1
ATOM 1842 N N . ILE A 1 218 ? -23.362 -3.023 31.468 1.00 91.75 218 ILE A N 1
ATOM 1843 C CA . ILE A 1 218 ? -24.506 -2.745 30.592 1.00 91.75 218 ILE A CA 1
ATOM 1844 C C . ILE A 1 218 ? -24.240 -1.470 29.782 1.00 91.75 218 ILE A C 1
ATOM 1846 O O . ILE A 1 218 ? -24.331 -1.508 28.555 1.00 91.75 218 ILE A O 1
ATOM 1850 N N . GLU A 1 219 ? -23.819 -0.383 30.441 1.00 92.19 219 GLU A N 1
ATOM 1851 C CA . GLU A 1 219 ? -23.467 0.874 29.761 1.00 92.19 219 GLU A CA 1
ATOM 1852 C C . GLU A 1 219 ? -22.357 0.679 28.719 1.00 92.19 219 GLU A C 1
ATOM 1854 O O . GLU A 1 219 ? -22.466 1.146 27.588 1.00 92.19 219 GLU A O 1
ATOM 1859 N N . GLN A 1 220 ? -21.284 -0.028 29.081 1.00 92.94 220 GLN A N 1
ATOM 1860 C CA . GLN A 1 220 ? -20.141 -0.252 28.197 1.00 92.94 220 GLN A CA 1
ATOM 1861 C C . GLN A 1 220 ? -20.482 -1.158 27.013 1.00 92.94 220 GLN A C 1
ATOM 1863 O O . GLN A 1 220 ? -19.969 -0.938 25.918 1.00 92.94 220 GLN A O 1
ATOM 1868 N N . THR A 1 221 ? -21.340 -2.160 27.218 1.00 92.31 221 THR A N 1
ATOM 1869 C CA . THR A 1 221 ? -21.760 -3.082 26.153 1.00 92.31 221 THR A CA 1
ATOM 1870 C C . THR A 1 221 ? -22.615 -2.360 25.120 1.00 92.31 221 THR A C 1
ATOM 1872 O O . THR A 1 221 ? -22.415 -2.579 23.931 1.00 92.31 221 THR A O 1
ATOM 1875 N N . ALA A 1 222 ? -23.485 -1.437 25.544 1.00 91.38 222 ALA A N 1
ATOM 1876 C CA . ALA A 1 222 ? -24.288 -0.620 24.632 1.00 91.38 222 ALA A CA 1
ATOM 1877 C C . ALA A 1 222 ? -23.435 0.249 23.682 1.00 91.38 222 ALA A C 1
ATOM 1879 O O . ALA A 1 222 ? -23.896 0.646 22.615 1.00 91.38 222 ALA A O 1
ATOM 1880 N N . LEU A 1 223 ? -22.166 0.524 24.020 1.00 89.69 223 LEU A N 1
ATOM 1881 C CA . LEU A 1 223 ? -21.266 1.295 23.153 1.00 89.69 223 LEU A CA 1
ATOM 1882 C C . LEU A 1 223 ? -20.857 0.549 21.876 1.00 89.69 223 LEU A C 1
ATOM 1884 O O . LEU A 1 223 ? -20.369 1.193 20.944 1.00 89.69 223 LEU A O 1
ATOM 1888 N N . LYS A 1 224 ? -21.033 -0.777 21.811 1.00 90.00 224 LYS A N 1
ATOM 1889 C CA . LYS A 1 224 ? -20.732 -1.554 20.598 1.00 90.00 224 LYS A CA 1
ATOM 1890 C C . LYS A 1 224 ? -21.619 -1.143 19.418 1.00 90.00 224 LYS A C 1
ATOM 1892 O O . LYS A 1 224 ? -21.147 -1.113 18.285 1.00 90.00 224 LYS A O 1
ATOM 1897 N N . ASP A 1 225 ? -22.849 -0.721 19.716 1.00 89.88 225 ASP A N 1
ATOM 1898 C CA . ASP A 1 225 ? -23.871 -0.343 18.735 1.00 89.88 225 ASP A CA 1
ATOM 1899 C C . ASP A 1 225 ? -23.670 1.084 18.188 1.00 89.88 225 ASP A C 1
ATOM 1901 O O . ASP A 1 225 ? -24.413 1.547 17.322 1.00 89.88 225 ASP A O 1
ATOM 1905 N N . LEU A 1 226 ? -22.657 1.810 18.677 1.00 89.75 226 LEU A N 1
ATOM 1906 C CA . LEU A 1 226 ? -22.285 3.107 18.119 1.00 89.75 226 LEU A CA 1
ATOM 1907 C C . LEU A 1 226 ? -21.728 2.955 16.697 1.00 89.75 226 LEU A C 1
ATOM 1909 O O . LEU A 1 226 ? -21.050 1.979 16.375 1.00 89.75 226 LEU A O 1
ATOM 1913 N N . ASN A 1 227 ? -21.937 3.987 15.877 1.00 87.56 227 ASN A N 1
ATOM 1914 C CA . ASN A 1 227 ? -21.447 4.082 14.497 1.00 87.56 227 ASN A CA 1
ATOM 1915 C C . ASN A 1 227 ? -19.909 3.989 14.383 1.00 87.56 227 ASN A C 1
ATOM 1917 O O . ASN A 1 227 ? -19.190 3.874 15.370 1.00 87.56 227 ASN A O 1
ATOM 1921 N N . ASN A 1 228 ? -19.387 4.084 13.155 1.00 85.00 228 ASN A N 1
ATOM 1922 C CA . ASN A 1 228 ? -17.955 3.950 12.836 1.00 85.00 228 ASN A CA 1
ATOM 1923 C C . ASN A 1 228 ? -17.033 4.968 13.530 1.00 85.00 228 ASN A C 1
ATOM 1925 O O . ASN A 1 228 ? -15.843 4.693 13.697 1.00 85.00 228 ASN A O 1
ATOM 1929 N N . LEU A 1 229 ? -17.564 6.120 13.948 1.00 89.75 229 LEU A N 1
ATOM 1930 C CA . LEU A 1 229 ? -16.842 7.125 14.721 1.00 89.75 229 LEU A CA 1
ATOM 1931 C C . LEU A 1 229 ? -17.555 7.355 16.056 1.00 89.75 229 LEU A C 1
ATOM 1933 O O . LEU A 1 229 ? -18.713 7.769 16.078 1.00 89.75 229 LEU A O 1
ATOM 1937 N N . ALA A 1 230 ? -16.836 7.146 17.157 1.00 90.31 230 ALA A N 1
ATOM 1938 C CA . ALA A 1 230 ? -17.323 7.396 18.506 1.00 90.31 230 ALA A CA 1
ATOM 1939 C C . ALA A 1 230 ? -16.285 8.156 19.336 1.00 90.31 230 ALA A C 1
ATOM 1941 O O . ALA A 1 230 ? -15.083 7.907 19.239 1.00 90.31 230 ALA A O 1
ATOM 1942 N N . LEU A 1 231 ? -16.768 9.063 20.186 1.00 91.62 231 LEU A N 1
ATOM 1943 C CA . LEU A 1 231 ? -15.956 9.790 21.154 1.00 91.62 231 LEU A CA 1
ATOM 1944 C C . LEU A 1 231 ? -16.460 9.482 22.563 1.00 91.62 231 LEU A C 1
ATOM 1946 O O . LEU A 1 231 ? -17.563 9.871 22.936 1.00 91.62 231 LEU A O 1
ATOM 1950 N N . LEU A 1 232 ? -15.631 8.809 23.359 1.00 91.69 232 LEU A N 1
ATOM 1951 C CA . LEU A 1 232 ? -15.949 8.481 24.744 1.00 91.69 232 LEU A CA 1
ATOM 1952 C C . LEU A 1 232 ? -15.250 9.450 25.700 1.00 91.69 232 LEU A C 1
ATOM 1954 O O . LEU A 1 232 ? -14.026 9.425 25.850 1.00 91.69 232 LEU A O 1
ATOM 1958 N N . ARG A 1 233 ? -16.039 10.252 26.417 1.00 93.75 233 ARG A N 1
ATOM 1959 C CA . ARG A 1 233 ? -15.557 11.085 27.523 1.00 93.75 233 ARG A CA 1
ATOM 1960 C C . ARG A 1 233 ? -15.967 10.458 28.850 1.00 93.75 233 ARG A C 1
ATOM 1962 O O . ARG A 1 233 ? -17.139 10.446 29.194 1.00 93.75 233 ARG A O 1
ATOM 1969 N N . ALA A 1 234 ? -14.988 9.986 29.615 1.00 92.19 234 ALA A N 1
ATOM 1970 C CA . ALA A 1 234 ? -15.216 9.434 30.948 1.00 92.19 234 ALA A CA 1
ATOM 1971 C C . ALA A 1 234 ? -14.014 9.678 31.869 1.00 92.19 234 ALA A C 1
ATOM 1973 O O . ALA A 1 234 ? -12.871 9.801 31.407 1.00 92.19 234 ALA A O 1
ATOM 1974 N N . TYR A 1 235 ? -14.258 9.700 33.179 1.00 91.44 235 TYR A N 1
ATOM 1975 C CA . TYR A 1 235 ? -13.224 9.880 34.200 1.00 91.44 235 TYR A CA 1
ATOM 1976 C C . TYR A 1 235 ? -12.243 8.687 34.258 1.00 91.44 235 TYR A C 1
ATOM 1978 O O . TYR A 1 235 ? -12.433 7.635 33.631 1.00 91.44 235 TYR A O 1
ATOM 1986 N N . THR A 1 236 ? -11.109 8.863 34.936 1.00 87.56 236 THR A N 1
ATOM 1987 C CA . THR A 1 236 ? -10.094 7.807 35.110 1.00 87.56 236 THR A CA 1
ATOM 1988 C C . THR A 1 236 ? -10.639 6.678 35.981 1.00 87.56 236 THR A C 1
ATOM 1990 O O . THR A 1 236 ? -11.265 6.936 36.995 1.00 87.56 236 THR A O 1
ATOM 1993 N N . GLY A 1 237 ? -10.423 5.420 35.588 1.00 85.19 237 GLY A N 1
ATOM 1994 C CA . GLY A 1 237 ? -10.982 4.264 36.304 1.00 85.19 237 GLY A CA 1
ATOM 1995 C C . GLY A 1 237 ? -12.399 3.859 35.874 1.00 85.19 237 GLY A C 1
ATOM 1996 O O . GLY A 1 237 ? -12.848 2.782 36.247 1.00 85.19 237 GLY A O 1
ATOM 1997 N N . TRP A 1 238 ? -13.073 4.630 35.008 1.00 90.19 238 TRP A N 1
ATOM 1998 C CA . TRP A 1 238 ? -14.383 4.235 34.461 1.00 90.19 238 TRP A CA 1
ATOM 1999 C C . TRP A 1 238 ? -14.329 2.960 33.594 1.00 90.19 238 TRP A C 1
ATOM 2001 O O . TRP A 1 238 ? -15.336 2.299 33.409 1.00 90.19 238 TRP A O 1
ATOM 2011 N N . GLY A 1 239 ? -13.163 2.564 33.073 1.00 88.31 239 GLY A N 1
ATOM 2012 C CA . GLY A 1 239 ? -13.044 1.382 32.202 1.00 88.31 239 GLY A CA 1
ATOM 2013 C C . GLY A 1 239 ? -13.096 1.693 30.703 1.00 88.31 239 GLY A C 1
ATOM 2014 O O . GLY A 1 239 ? -13.510 0.858 29.908 1.00 88.31 239 GLY A O 1
ATOM 2015 N N . LYS A 1 240 ? -12.610 2.874 30.290 1.00 90.56 240 LYS A N 1
ATOM 2016 C CA . LYS A 1 240 ? -12.512 3.287 28.872 1.00 90.56 240 LYS A CA 1
ATOM 2017 C C . LYS A 1 240 ? -11.818 2.254 27.973 1.00 90.56 240 LYS A C 1
ATOM 2019 O O . LYS A 1 240 ? -12.212 2.072 26.831 1.00 90.56 240 LYS A O 1
ATOM 2024 N N . THR A 1 241 ? -10.805 1.562 28.492 1.00 87.69 241 THR A N 1
ATOM 2025 C CA . THR A 1 241 ? -10.105 0.492 27.768 1.00 87.69 241 THR A CA 1
ATOM 2026 C C . THR A 1 241 ? -11.027 -0.696 27.473 1.00 87.69 241 THR A C 1
ATOM 2028 O O . THR A 1 241 ? -11.056 -1.172 26.344 1.00 87.69 241 THR A O 1
ATOM 2031 N N . THR A 1 242 ? -11.829 -1.132 28.451 1.00 89.06 242 THR A N 1
ATOM 2032 C CA . THR A 1 242 ? -12.855 -2.171 28.261 1.00 89.06 242 THR A CA 1
ATOM 2033 C C . THR A 1 242 ? -13.880 -1.740 27.218 1.00 89.06 242 THR A C 1
ATOM 2035 O O . THR A 1 242 ? -14.142 -2.477 26.275 1.00 89.06 242 THR A O 1
ATOM 2038 N N . ALA A 1 243 ? -14.382 -0.509 27.331 1.00 91.31 243 ALA A N 1
ATOM 2039 C CA . ALA A 1 243 ? -15.300 0.061 26.351 1.00 91.31 243 ALA A CA 1
ATOM 2040 C C . ALA A 1 243 ? -14.705 0.089 24.933 1.00 91.31 243 ALA A C 1
ATOM 2042 O O . ALA A 1 243 ? -15.403 -0.222 23.977 1.00 91.31 243 ALA A O 1
ATOM 2043 N N . SER A 1 244 ? -13.411 0.401 24.780 1.00 90.38 244 SER A N 1
ATOM 2044 C CA . SER A 1 244 ? -12.754 0.391 23.464 1.00 90.38 244 SER A CA 1
ATOM 2045 C C . SER A 1 244 ? -12.618 -1.008 22.854 1.00 90.38 244 SER A C 1
ATOM 2047 O O . SER A 1 244 ? -12.647 -1.133 21.636 1.00 90.38 244 SER A O 1
ATOM 2049 N N . LEU A 1 245 ? -12.499 -2.056 23.680 1.00 89.56 245 LEU A N 1
ATOM 2050 C CA . LEU A 1 245 ? -12.526 -3.450 23.224 1.00 89.56 245 LEU A CA 1
ATOM 2051 C C . LEU A 1 245 ? -13.945 -3.841 22.786 1.00 89.56 245 LEU A C 1
ATOM 2053 O O . LEU A 1 245 ? -14.133 -4.324 21.673 1.00 89.56 245 LEU A O 1
ATOM 2057 N N . LEU A 1 246 ? -14.950 -3.545 23.618 1.00 91.50 246 LEU A N 1
ATOM 2058 C CA . LEU A 1 246 ? -16.363 -3.786 23.297 1.00 91.50 246 LEU A CA 1
ATOM 2059 C C . LEU A 1 246 ? -16.810 -3.040 22.037 1.00 91.50 246 LEU A C 1
ATOM 2061 O O . LEU A 1 246 ? -17.546 -3.593 21.234 1.00 91.50 246 LEU A O 1
ATOM 2065 N N . TYR A 1 247 ? -16.308 -1.828 21.806 1.00 91.69 247 TYR A N 1
ATOM 2066 C CA . TYR A 1 247 ? -16.604 -1.048 20.605 1.00 91.69 247 TYR A CA 1
ATOM 2067 C C . TYR A 1 247 ? -16.208 -1.755 19.299 1.00 91.69 247 TYR A C 1
ATOM 2069 O O . TYR A 1 247 ? -16.759 -1.435 18.252 1.00 91.69 247 TYR A O 1
ATOM 2077 N N . THR A 1 248 ? -15.248 -2.686 19.342 1.00 88.69 248 THR A N 1
ATOM 2078 C CA . THR A 1 248 ? -14.802 -3.447 18.159 1.00 88.69 248 THR A CA 1
ATOM 2079 C C . THR A 1 248 ? -15.590 -4.734 17.921 1.00 88.69 248 THR A C 1
ATOM 2081 O O . THR A 1 248 ? -15.461 -5.326 16.848 1.00 88.69 248 THR A O 1
ATOM 2084 N N . VAL A 1 249 ? -16.410 -5.149 18.891 1.00 89.38 249 VAL A N 1
ATOM 2085 C CA . VAL A 1 249 ? -17.304 -6.307 18.770 1.00 89.38 249 VAL A CA 1
ATOM 2086 C C . VAL A 1 249 ? -18.304 -6.050 17.645 1.00 89.38 249 VAL A C 1
ATOM 2088 O O . VAL A 1 249 ? -18.772 -4.928 17.476 1.00 89.38 249 VAL A O 1
ATOM 2091 N N . ASP A 1 250 ? -18.594 -7.084 16.856 1.00 83.56 250 ASP A N 1
ATOM 2092 C CA . ASP A 1 250 ? -19.521 -7.054 15.713 1.00 83.56 250 ASP A CA 1
ATOM 2093 C C . ASP A 1 250 ? -19.139 -6.085 14.563 1.00 83.56 250 ASP A C 1
ATOM 2095 O O . ASP A 1 250 ? -19.870 -5.978 13.581 1.00 83.56 250 ASP A O 1
ATOM 2099 N N . LYS A 1 251 ? -17.976 -5.409 14.623 1.00 83.06 251 LYS A N 1
ATOM 2100 C CA . LYS A 1 251 ? -17.498 -4.489 13.561 1.00 83.06 251 LYS A CA 1
ATOM 2101 C C . LYS A 1 251 ? -16.566 -5.121 12.530 1.00 83.06 251 LYS A C 1
ATOM 2103 O O . LYS A 1 251 ? -16.144 -4.440 11.600 1.00 83.06 251 LYS A O 1
ATOM 2108 N N . GLU A 1 252 ? -16.213 -6.391 12.720 1.00 81.25 252 GLU A N 1
ATOM 2109 C CA . GLU A 1 252 ? -15.348 -7.180 11.828 1.00 81.25 252 GLU A CA 1
ATOM 2110 C C . GLU A 1 252 ? -14.081 -6.445 11.316 1.00 81.25 252 GLU A C 1
ATOM 2112 O O . GLU A 1 252 ? -13.789 -6.473 10.114 1.00 81.25 252 GLU A O 1
ATOM 2117 N N . PRO A 1 253 ? -13.301 -5.748 12.170 1.00 81.88 253 PRO A N 1
ATOM 2118 C CA . PRO A 1 253 ? -12.118 -5.042 11.694 1.00 81.88 253 PRO A CA 1
ATOM 2119 C C . PRO A 1 253 ? -11.036 -6.039 11.272 1.00 81.88 253 PRO A C 1
ATOM 2121 O O . PRO A 1 253 ? -10.633 -6.876 12.073 1.00 81.88 253 PRO A O 1
ATOM 2124 N N . VAL A 1 254 ? -10.480 -5.879 10.063 1.00 80.50 254 VAL A N 1
ATOM 2125 C CA . VAL A 1 254 ? -9.318 -6.656 9.568 1.00 80.50 254 VAL A CA 1
ATOM 2126 C C . VAL A 1 254 ? -8.178 -6.677 10.587 1.00 80.50 254 VAL A C 1
ATOM 2128 O O . VAL A 1 254 ? -7.541 -7.702 10.816 1.00 80.50 254 VAL A O 1
ATOM 2131 N N . LYS A 1 255 ? -7.906 -5.519 11.197 1.00 81.62 255 LYS A N 1
ATOM 2132 C CA . LYS A 1 255 ? -6.889 -5.349 12.230 1.00 81.62 255 LYS A CA 1
ATOM 2133 C C . LYS A 1 255 ? -7.239 -4.168 13.122 1.00 81.62 255 LYS A C 1
ATOM 2135 O O . LYS A 1 255 ? -7.757 -3.161 12.643 1.00 81.62 255 LYS A O 1
ATOM 2140 N N . ILE A 1 256 ? -6.911 -4.275 14.407 1.00 84.62 256 ILE A N 1
ATOM 2141 C CA . ILE A 1 256 ? -7.133 -3.211 15.389 1.00 84.62 256 ILE A CA 1
ATOM 2142 C C . ILE A 1 256 ? -5.785 -2.642 15.820 1.00 84.62 256 ILE A C 1
ATOM 2144 O O . ILE A 1 256 ? -4.875 -3.380 16.198 1.00 84.62 256 ILE A O 1
ATOM 2148 N N . PHE A 1 257 ? -5.671 -1.316 15.782 1.00 88.44 257 PHE A N 1
ATOM 2149 C CA . PHE A 1 257 ? -4.503 -0.589 16.264 1.00 88.44 257 PHE A CA 1
ATOM 2150 C C . PHE A 1 257 ? -4.868 0.180 17.533 1.00 88.44 257 PHE A C 1
ATOM 2152 O O . PHE A 1 257 ? -5.628 1.146 17.490 1.00 88.44 257 PHE A O 1
ATOM 2159 N N . TYR A 1 258 ? -4.303 -0.235 18.668 1.00 88.81 258 TYR A N 1
ATOM 2160 C CA . TYR A 1 258 ? -4.440 0.489 19.930 1.00 88.81 258 TYR A CA 1
ATOM 2161 C C . TYR A 1 258 ? -3.335 1.535 20.053 1.00 88.81 258 TYR A C 1
ATOM 2163 O O . TYR A 1 258 ? -2.160 1.204 20.211 1.00 88.81 258 TYR A O 1
ATOM 2171 N N . LEU A 1 259 ? -3.722 2.808 19.992 1.00 91.19 259 LEU A N 1
ATOM 2172 C CA . LEU A 1 259 ? -2.814 3.936 20.175 1.00 91.19 259 LEU A CA 1
ATOM 2173 C C . LEU A 1 259 ? -2.820 4.352 21.645 1.00 91.19 259 LEU A C 1
ATOM 2175 O O . LEU A 1 259 ? -3.826 4.827 22.169 1.00 91.19 259 LEU A O 1
ATOM 2179 N N . LEU A 1 260 ? -1.689 4.151 22.317 1.00 90.56 260 LEU A N 1
ATOM 2180 C CA . LEU A 1 260 ? -1.518 4.448 23.735 1.00 90.56 260 LEU A CA 1
ATOM 2181 C C . LEU A 1 260 ? -0.414 5.497 23.921 1.00 90.56 260 LEU A C 1
ATOM 2183 O O . LEU A 1 260 ? 0.561 5.500 23.171 1.00 90.56 260 LEU A O 1
ATOM 2187 N N . PRO A 1 261 ? -0.541 6.389 24.918 1.00 89.25 261 PRO A N 1
ATOM 2188 C CA . PRO A 1 261 ? 0.310 7.574 25.024 1.00 89.25 261 PRO A CA 1
ATOM 2189 C C . PRO A 1 261 ? 1.750 7.274 25.457 1.00 89.25 261 PRO A C 1
ATOM 2191 O O . PRO A 1 261 ? 2.628 8.107 25.255 1.00 89.25 261 PRO A O 1
ATOM 2194 N N . THR A 1 262 ? 2.010 6.124 26.090 1.00 93.56 262 THR A N 1
ATOM 2195 C CA . THR A 1 262 ? 3.333 5.784 26.635 1.00 93.56 262 THR A CA 1
ATOM 2196 C C . THR A 1 262 ? 3.656 4.303 26.477 1.00 93.56 262 THR A C 1
ATOM 2198 O O . THR A 1 262 ? 2.763 3.455 26.488 1.00 93.56 262 THR A O 1
ATOM 2201 N N . ILE A 1 263 ? 4.953 3.980 26.422 1.00 92.31 263 ILE A N 1
ATOM 2202 C CA . ILE A 1 263 ? 5.460 2.596 26.389 1.00 92.31 263 ILE A CA 1
ATOM 2203 C C . ILE A 1 263 ? 4.955 1.795 27.597 1.00 92.31 263 ILE A C 1
ATOM 2205 O O . ILE A 1 263 ? 4.537 0.651 27.456 1.00 92.31 263 ILE A O 1
ATOM 2209 N N . THR A 1 264 ? 4.908 2.404 28.783 1.00 91.81 264 THR A N 1
ATOM 2210 C CA . THR A 1 264 ? 4.386 1.747 29.990 1.00 91.81 264 THR A CA 1
ATOM 2211 C C . THR A 1 264 ? 2.914 1.366 29.847 1.00 91.81 264 THR A C 1
ATOM 2213 O O . THR A 1 264 ? 2.521 0.281 30.274 1.00 91.81 264 THR A O 1
ATOM 2216 N N . ALA A 1 265 ? 2.091 2.232 29.245 1.00 87.50 265 ALA A N 1
ATOM 2217 C CA . ALA A 1 265 ? 0.691 1.916 28.974 1.00 87.50 265 ALA A CA 1
ATOM 2218 C C . ALA A 1 265 ? 0.564 0.786 27.942 1.00 87.50 265 ALA A C 1
ATOM 2220 O O . ALA A 1 265 ? -0.255 -0.109 28.139 1.00 87.50 265 ALA A O 1
ATOM 2221 N N . ILE A 1 266 ? 1.406 0.796 26.901 1.00 90.56 266 ILE A N 1
ATOM 2222 C CA . ILE A 1 266 ? 1.475 -0.269 25.889 1.00 90.56 266 ILE A CA 1
ATOM 2223 C C . ILE A 1 266 ? 1.786 -1.612 26.546 1.00 90.56 266 ILE A C 1
ATOM 2225 O O . ILE A 1 266 ? 1.008 -2.546 26.388 1.00 90.56 266 ILE A O 1
ATOM 2229 N N . ASN A 1 267 ? 2.857 -1.696 27.338 1.00 91.12 267 ASN A N 1
ATOM 2230 C CA . ASN A 1 267 ? 3.264 -2.945 27.982 1.00 91.12 267 ASN A CA 1
ATOM 2231 C C . ASN A 1 267 ? 2.174 -3.473 28.922 1.00 91.12 267 ASN A C 1
ATOM 2233 O O . ASN A 1 267 ? 1.802 -4.637 28.840 1.00 91.12 267 ASN A O 1
ATOM 2237 N N . LYS A 1 268 ? 1.591 -2.609 29.766 1.00 87.00 268 LYS A N 1
ATOM 2238 C CA . LYS A 1 268 ? 0.496 -3.011 30.667 1.00 87.00 268 LYS A CA 1
ATOM 2239 C C . LYS A 1 268 ? -0.729 -3.524 29.912 1.00 87.00 268 LYS A C 1
ATOM 2241 O O . LYS A 1 268 ? -1.361 -4.477 30.354 1.00 87.00 268 LYS A O 1
ATOM 2246 N N . PHE A 1 269 ? -1.089 -2.874 28.807 1.00 88.12 269 PHE A N 1
ATOM 2247 C CA . PHE A 1 269 ? -2.226 -3.299 28.000 1.00 88.12 269 PHE A CA 1
ATOM 2248 C C . PHE A 1 269 ? -1.938 -4.612 27.267 1.00 88.12 269 PHE A C 1
ATOM 2250 O O . PHE A 1 269 ? -2.796 -5.485 27.227 1.00 88.12 269 PHE A O 1
ATOM 2257 N N . TYR A 1 270 ? -0.722 -4.776 26.752 1.00 88.62 270 TYR A N 1
ATOM 2258 C CA . TYR A 1 270 ? -0.293 -5.989 26.070 1.00 88.62 270 TYR A CA 1
ATOM 2259 C C . TYR A 1 270 ? -0.298 -7.217 26.985 1.00 88.62 270 TYR A C 1
ATOM 2261 O O . TYR A 1 270 ? -0.848 -8.247 26.607 1.00 88.62 270 TYR A O 1
ATOM 2269 N N . GLU A 1 271 ? 0.234 -7.095 28.205 1.00 87.38 271 GLU A N 1
ATOM 2270 C CA . GLU A 1 271 ? 0.179 -8.177 29.199 1.00 87.38 271 GLU A CA 1
ATOM 2271 C C . GLU A 1 271 ? -1.267 -8.546 29.546 1.00 87.38 271 GLU A C 1
ATOM 2273 O O . GLU A 1 271 ? -1.608 -9.722 29.616 1.00 87.38 271 GLU A O 1
ATOM 2278 N N . LYS A 1 272 ? -2.153 -7.548 29.664 1.00 82.44 272 LYS A N 1
ATOM 2279 C CA . LYS A 1 272 ? -3.581 -7.783 29.908 1.00 82.44 272 LYS A CA 1
ATOM 2280 C C . LYS A 1 272 ? -4.276 -8.543 28.770 1.00 82.44 272 LYS A C 1
ATOM 2282 O O . LYS A 1 272 ? -5.220 -9.272 29.029 1.00 82.44 272 LYS A O 1
ATOM 2287 N N . LEU A 1 273 ? -3.853 -8.364 27.518 1.00 82.75 273 LEU A N 1
ATOM 2288 C CA . LEU A 1 273 ? -4.413 -9.116 26.385 1.00 82.75 273 LEU A CA 1
ATOM 2289 C C . LEU A 1 273 ? -3.908 -10.567 26.316 1.00 82.75 273 LEU A C 1
ATOM 2291 O O . LEU A 1 273 ? -4.477 -11.363 25.575 1.00 82.75 273 LEU A O 1
ATOM 2295 N N . ARG A 1 274 ? -2.827 -10.897 27.033 1.00 77.81 274 ARG A N 1
ATOM 2296 C CA . ARG A 1 274 ? -2.207 -12.231 27.049 1.00 77.81 274 ARG A CA 1
ATOM 2297 C C . ARG A 1 274 ? -2.608 -13.093 28.247 1.00 77.81 274 ARG A C 1
ATOM 2299 O O . ARG A 1 274 ? -2.350 -14.294 28.208 1.00 77.81 274 ARG A O 1
ATOM 2306 N N . SER A 1 275 ? -3.168 -12.487 29.294 1.00 60.66 275 SER A N 1
ATOM 2307 C CA . SER A 1 275 ? -3.712 -13.158 30.485 1.00 60.66 275 SER A CA 1
ATOM 2308 C C . SER A 1 275 ? -5.111 -13.708 30.233 1.00 60.66 275 SER A C 1
ATOM 2310 O O . SER A 1 275 ? -5.384 -14.862 30.627 1.00 60.66 275 SER A O 1
#

Foldseek 3Di:
DQPDQPLVPWDFADQQPQDPAVVHGNVRLLVQLVVQLVLVCVLVVPDDPPDLLVVLLNLLSVQLQSLCRTPVHHYPDPDRQSLLSSLVVCSSPVVVVVVVCVVVVDDDPLSVLLSNLLSSALVHDDDLDQDPDPDPSVCVVSVVVVSSVSPVVVLVPDDPVSNVSSVVSSVSSSVSSVLSNDVVCVVPVVLSDQDDADALVLLCVLPPVVPDDPVLSVVLLVLLPDDPDDDDDDDPPSPVVSSVSSVRGPVRDSDDDDDDDDPVVVVVVVVSSVD

pLDDT: mean 85.52, std 10.21, range [39.16, 98.12]

Sequence (275 aa):
MTLRIDCSRVRWDDIHVKESHPKKPLDKHIKEVKNFYEELRSLFRIYRIDDEIDLLIDLVIQYHDMGKLHPRWRVGKKGARHSEYSVLWLLCNRDSLNRTLNSYSICRNGFIKTLYMLIFKHHSTINLTPPSVKDHNLRKVFSNDMIWHDYYEYIKNLDFKDRIRLADLYGLFKIADILSADPRYIENRDILQSPTPIKVEDVKYIVSNGGIDKERWIEQTALKDLNNLALLRAYTGWGKTTASLLYTVDKEPVKIFYLLPTITAINKFYEKLRS

Radius of gyration: 24.2 Å; chains: 1; bounding box: 50×40×66 Å